Protein AF-D6SUW3-F1 (afdb_monomer)

Structure (mmCIF, N/CA/C/O backbone):
data_AF-D6SUW3-F1
#
_entry.id   AF-D6SUW3-F1
#
loop_
_atom_site.group_PDB
_atom_site.id
_atom_site.type_symbol
_atom_site.label_atom_id
_atom_site.label_alt_id
_atom_site.label_comp_id
_atom_site.label_asym_id
_atom_site.label_entity_id
_atom_site.label_seq_id
_atom_site.pdbx_PDB_ins_code
_atom_site.Cartn_x
_atom_site.Cartn_y
_atom_site.Cartn_z
_atom_site.occupancy
_atom_site.B_iso_or_equiv
_atom_site.auth_seq_id
_atom_site.auth_comp_id
_atom_site.auth_asym_id
_atom_site.auth_atom_id
_atom_site.pdbx_PDB_model_num
ATOM 1 N N . MET A 1 1 ? 7.158 4.645 -26.233 1.00 80.88 1 MET A N 1
ATOM 2 C CA . MET A 1 1 ? 5.982 4.092 -25.518 1.00 80.88 1 MET A CA 1
ATOM 3 C C . MET A 1 1 ? 6.296 3.833 -24.050 1.00 80.88 1 MET A C 1
ATOM 5 O O . MET A 1 1 ? 5.633 4.428 -23.215 1.00 80.88 1 MET A O 1
ATOM 9 N N . LEU A 1 2 ? 7.320 3.029 -23.734 1.00 88.31 2 LEU A N 1
ATOM 10 C CA . LEU A 1 2 ? 7.722 2.732 -22.350 1.00 88.31 2 LEU A CA 1
ATOM 11 C C . LEU A 1 2 ? 8.093 3.975 -21.524 1.00 88.31 2 LEU A C 1
ATOM 13 O O . LEU A 1 2 ? 7.613 4.101 -20.407 1.00 88.31 2 LEU A O 1
ATOM 17 N N . ASP A 1 3 ? 8.861 4.907 -22.090 1.00 91.69 3 ASP A N 1
ATOM 18 C CA . ASP A 1 3 ? 9.243 6.162 -21.424 1.00 91.69 3 ASP A CA 1
ATOM 19 C C . ASP A 1 3 ? 8.031 6.967 -20.915 1.00 91.69 3 ASP A C 1
ATOM 21 O O . ASP A 1 3 ? 7.907 7.227 -19.722 1.00 91.69 3 ASP A O 1
ATOM 25 N N . ARG A 1 4 ? 7.053 7.238 -21.792 1.00 91.06 4 ARG A N 1
ATOM 26 C CA . ARG A 1 4 ? 5.797 7.905 -21.411 1.00 91.06 4 ARG A CA 1
ATOM 27 C C . ARG A 1 4 ? 5.087 7.192 -20.258 1.00 91.06 4 ARG A C 1
ATOM 29 O O . ARG A 1 4 ? 4.659 7.835 -19.312 1.00 91.06 4 ARG A O 1
ATOM 36 N N . GLN A 1 5 ? 5.014 5.864 -20.310 1.00 92.38 5 GLN A N 1
ATOM 37 C CA . GLN A 1 5 ? 4.371 5.077 -19.258 1.00 92.38 5 GLN A CA 1
ATOM 38 C C . GLN A 1 5 ? 5.107 5.160 -17.917 1.00 92.38 5 GLN A C 1
ATOM 40 O O . GLN A 1 5 ? 4.474 5.143 -16.863 1.00 92.38 5 GLN A O 1
ATOM 45 N N . ILE A 1 6 ? 6.437 5.275 -17.941 1.00 93.56 6 ILE A N 1
ATOM 46 C CA . ILE A 1 6 ? 7.241 5.509 -16.738 1.00 93.56 6 ILE A CA 1
ATOM 47 C C . ILE A 1 6 ? 6.917 6.887 -16.152 1.00 93.56 6 ILE A C 1
ATOM 49 O O . ILE A 1 6 ? 6.694 6.973 -14.946 1.00 93.56 6 ILE A O 1
ATOM 53 N N . GLN A 1 7 ? 6.833 7.933 -16.979 1.00 93.19 7 GLN A N 1
ATOM 54 C CA . GLN A 1 7 ? 6.469 9.278 -16.515 1.00 93.19 7 GLN A CA 1
ATOM 55 C C . GLN A 1 7 ? 5.064 9.307 -15.899 1.00 93.19 7 GLN A C 1
ATOM 57 O O . GLN A 1 7 ? 4.920 9.724 -14.750 1.00 93.19 7 GLN A O 1
ATOM 62 N N . ASP A 1 8 ? 4.065 8.758 -16.598 1.00 90.25 8 ASP A N 1
ATOM 63 C CA . ASP A 1 8 ? 2.674 8.684 -16.124 1.00 90.25 8 ASP A CA 1
ATOM 64 C C . ASP A 1 8 ? 2.583 7.938 -14.772 1.00 90.25 8 ASP A C 1
ATOM 66 O O . ASP A 1 8 ? 1.855 8.328 -13.853 1.00 90.25 8 ASP A O 1
ATOM 70 N N . TYR A 1 9 ? 3.380 6.877 -14.600 1.00 92.19 9 TYR A N 1
ATOM 71 C CA . TYR A 1 9 ? 3.467 6.139 -13.342 1.00 92.19 9 TYR A CA 1
ATOM 72 C C . TYR A 1 9 ? 4.116 6.945 -12.209 1.00 92.19 9 TYR A C 1
ATOM 74 O O . TYR A 1 9 ? 3.648 6.883 -11.069 1.00 92.19 9 TYR A O 1
ATOM 82 N N . LEU A 1 10 ? 5.192 7.686 -12.485 1.00 91.94 10 LEU A N 1
ATOM 83 C CA . LEU A 1 10 ? 5.866 8.514 -11.481 1.00 91.94 10 LEU A CA 1
ATOM 84 C C . LEU A 1 10 ? 4.987 9.691 -11.045 1.00 91.94 10 LEU A C 1
ATOM 86 O O . LEU A 1 10 ? 4.926 9.990 -9.851 1.00 91.94 10 LEU A O 1
ATOM 90 N N . GLU A 1 11 ? 4.250 10.299 -11.973 1.00 87.50 11 GLU A N 1
ATOM 91 C CA . GLU A 1 11 ? 3.256 11.328 -11.666 1.00 87.50 11 GLU A CA 1
ATOM 92 C C . GLU A 1 11 ? 2.111 10.757 -10.822 1.00 87.50 11 GLU A C 1
ATOM 94 O O . GLU A 1 11 ? 1.740 11.323 -9.791 1.00 87.50 11 GLU A O 1
ATOM 99 N N . TRP A 1 12 ? 1.610 9.569 -11.172 1.00 90.00 12 TRP A N 1
ATOM 100 C CA . TRP A 1 12 ? 0.642 8.866 -10.334 1.00 90.00 12 TRP A CA 1
ATOM 101 C C . TRP A 1 12 ? 1.184 8.589 -8.923 1.00 90.00 12 TRP A C 1
ATOM 103 O O . TRP A 1 12 ? 0.457 8.765 -7.944 1.00 90.00 12 TRP A O 1
ATOM 113 N N . MET A 1 13 ? 2.453 8.186 -8.778 1.00 84.50 13 MET A N 1
ATOM 114 C CA . MET A 1 13 ? 3.072 7.997 -7.459 1.00 84.50 13 MET A CA 1
ATOM 115 C C . MET A 1 13 ? 3.153 9.307 -6.667 1.00 84.50 13 MET A C 1
ATOM 117 O O . MET A 1 13 ? 2.922 9.291 -5.456 1.00 84.50 13 MET A O 1
ATOM 121 N N . ASN A 1 14 ? 3.436 10.426 -7.333 1.00 81.19 14 ASN A N 1
ATOM 122 C CA . ASN A 1 14 ? 3.427 11.747 -6.710 1.00 81.19 14 ASN A CA 1
ATOM 123 C C . ASN A 1 14 ? 2.035 12.078 -6.155 1.00 81.19 14 ASN A C 1
ATOM 125 O O . ASN A 1 14 ? 1.874 12.333 -4.963 1.00 81.19 14 ASN A O 1
ATOM 129 N N . ASN A 1 15 ? 1.010 11.956 -7.001 1.00 70.00 15 ASN A N 1
ATOM 130 C CA . ASN A 1 15 ? -0.380 12.253 -6.649 1.00 70.00 15 ASN A CA 1
ATOM 131 C C . ASN A 1 15 ? -0.931 11.294 -5.580 1.00 70.00 15 ASN A C 1
ATOM 133 O O . ASN A 1 15 ? -1.756 11.669 -4.749 1.00 70.00 15 ASN A O 1
ATOM 137 N N . ALA A 1 16 ? -0.440 10.054 -5.546 1.00 72.44 16 ALA A N 1
ATOM 138 C CA . ALA A 1 16 ? -0.775 9.082 -4.511 1.00 72.44 16 ALA A CA 1
ATOM 139 C C . ALA A 1 16 ? -0.059 9.331 -3.165 1.00 72.44 16 ALA A C 1
ATOM 141 O O . ALA A 1 16 ? -0.350 8.625 -2.192 1.00 72.44 16 ALA A O 1
ATOM 142 N N . GLY A 1 17 ? 0.849 10.312 -3.089 1.00 74.81 17 GLY A N 1
ATOM 143 C CA . GLY A 1 17 ? 1.530 10.730 -1.862 1.00 74.81 17 GLY A CA 1
ATOM 144 C C . GLY A 1 17 ? 2.664 9.802 -1.428 1.00 74.81 17 GLY A C 1
ATOM 145 O O . GLY A 1 17 ? 2.871 9.594 -0.231 1.00 74.81 17 GLY A O 1
ATOM 146 N N . TYR A 1 18 ? 3.371 9.175 -2.373 1.00 79.31 18 TYR A N 1
ATOM 147 C CA . TYR A 1 18 ? 4.559 8.390 -2.037 1.00 79.31 18 TYR A CA 1
ATOM 148 C C . TYR A 1 18 ? 5.708 9.294 -1.580 1.00 79.31 18 TYR A C 1
ATOM 150 O O . TYR A 1 18 ? 5.848 10.428 -2.024 1.00 79.31 18 TYR A O 1
ATOM 158 N N . ALA A 1 19 ? 6.569 8.771 -0.704 1.00 81.69 19 ALA A N 1
ATOM 159 C CA . ALA A 1 19 ? 7.738 9.514 -0.249 1.00 81.69 19 ALA A CA 1
ATOM 160 C C . ALA A 1 19 ? 8.689 9.823 -1.429 1.00 81.69 19 ALA A C 1
ATOM 162 O O . ALA A 1 19 ? 8.945 8.913 -2.230 1.00 81.69 19 ALA A O 1
ATOM 163 N N . PRO A 1 20 ? 9.302 11.024 -1.491 1.00 82.81 20 PRO A N 1
ATOM 164 C CA . PRO A 1 20 ? 10.211 11.408 -2.577 1.00 82.81 20 PRO A CA 1
ATOM 165 C C . PRO A 1 20 ? 11.346 10.404 -2.802 1.00 82.81 20 PRO A C 1
ATOM 167 O O . PRO A 1 20 ? 11.645 10.034 -3.934 1.00 82.81 20 PRO A O 1
ATOM 170 N N . TRP A 1 21 ? 11.915 9.866 -1.716 1.00 83.06 21 TRP A N 1
ATOM 171 C CA . TRP A 1 21 ? 12.931 8.813 -1.793 1.00 83.06 21 TRP A CA 1
ATOM 172 C C . TRP A 1 21 ? 12.416 7.550 -2.495 1.00 83.06 21 TRP A C 1
ATOM 174 O O . TRP A 1 21 ? 13.111 6.970 -3.321 1.00 83.06 21 TRP A O 1
ATOM 184 N N . THR A 1 22 ? 11.176 7.133 -2.221 1.00 84.69 22 THR A N 1
ATOM 185 C CA 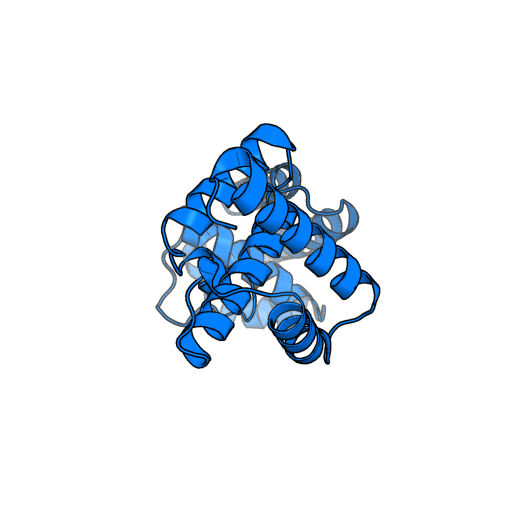. THR A 1 22 ? 10.580 5.955 -2.875 1.00 84.69 22 THR A CA 1
ATOM 186 C C . THR A 1 22 ? 10.381 6.202 -4.368 1.00 84.69 22 THR A C 1
ATOM 188 O O . THR A 1 22 ? 10.690 5.332 -5.178 1.00 84.69 22 THR A O 1
ATOM 191 N N . MET A 1 23 ? 9.917 7.394 -4.743 1.00 88.81 23 MET A N 1
ATOM 192 C CA . MET A 1 23 ? 9.760 7.778 -6.147 1.00 88.81 23 MET A CA 1
ATOM 193 C C . MET A 1 23 ? 11.103 7.822 -6.882 1.00 88.81 23 MET A C 1
ATOM 195 O O . MET A 1 23 ? 11.199 7.294 -7.986 1.00 88.81 23 MET A O 1
ATOM 199 N N . ALA A 1 24 ? 12.157 8.354 -6.253 1.00 90.00 24 ALA A N 1
ATOM 200 C CA . ALA A 1 24 ? 13.504 8.373 -6.822 1.00 90.00 24 ALA A CA 1
ATOM 201 C C . ALA A 1 24 ? 14.037 6.953 -7.087 1.00 90.00 24 ALA A C 1
ATOM 203 O O . ALA A 1 24 ? 14.565 6.677 -8.162 1.00 90.00 24 ALA A O 1
ATOM 204 N N . GLN A 1 25 ? 13.828 6.024 -6.146 1.00 90.06 25 GLN A N 1
ATOM 205 C CA . GLN A 1 25 ? 14.205 4.617 -6.321 1.00 90.06 25 GLN A CA 1
ATOM 206 C C . GLN A 1 25 ? 13.434 3.942 -7.462 1.00 90.06 25 GLN A C 1
ATOM 208 O O . GLN A 1 25 ? 14.009 3.171 -8.233 1.00 90.06 25 GLN A O 1
ATOM 213 N N . HIS A 1 26 ? 12.136 4.232 -7.586 1.00 93.00 26 HIS A N 1
ATOM 214 C CA . HIS A 1 26 ? 11.323 3.724 -8.689 1.00 93.00 26 HIS A CA 1
ATOM 215 C C . HIS A 1 26 ? 11.798 4.289 -10.032 1.00 93.00 26 HIS A C 1
ATOM 217 O O . HIS A 1 26 ? 12.043 3.514 -10.953 1.00 93.00 26 HIS A O 1
ATOM 223 N N . SER A 1 27 ? 12.001 5.605 -10.118 1.00 93.12 27 SER A N 1
ATOM 224 C CA . SER A 1 27 ? 12.502 6.290 -11.314 1.00 93.12 27 SER A CA 1
ATOM 225 C C . SER A 1 27 ? 13.839 5.708 -11.776 1.00 93.12 27 SER A C 1
ATOM 227 O O . SER A 1 27 ? 13.971 5.297 -12.925 1.00 93.12 27 SER A O 1
ATOM 229 N N . GLN A 1 28 ? 14.799 5.538 -10.861 1.00 93.81 28 GLN A N 1
ATOM 230 C CA . GLN A 1 28 ? 16.117 4.994 -11.187 1.00 93.81 28 GLN A CA 1
ATOM 231 C C . GLN A 1 28 ? 16.043 3.589 -11.805 1.00 93.81 28 GLN A C 1
ATOM 233 O O . GLN A 1 28 ? 16.723 3.308 -12.791 1.00 93.81 28 GLN A O 1
ATOM 238 N N . ILE A 1 29 ? 15.235 2.692 -11.236 1.00 94.44 29 ILE A N 1
ATOM 239 C CA . ILE A 1 29 ? 15.110 1.321 -11.751 1.00 94.44 29 ILE A CA 1
ATOM 240 C C . ILE A 1 29 ? 14.336 1.278 -13.067 1.00 94.44 29 ILE A C 1
ATOM 242 O O . ILE A 1 29 ? 14.691 0.496 -13.945 1.00 94.44 29 ILE A O 1
ATOM 246 N N . LEU A 1 30 ? 13.299 2.100 -13.219 1.00 95.06 30 LEU A N 1
ATOM 247 C CA . LEU A 1 30 ? 12.507 2.139 -14.446 1.00 95.06 30 LEU A CA 1
ATOM 248 C C . LEU A 1 30 ? 13.281 2.759 -15.613 1.00 95.06 30 LEU A C 1
ATOM 250 O O . LEU A 1 30 ? 13.201 2.237 -16.720 1.00 95.06 30 LEU A O 1
ATOM 254 N N . ASN A 1 31 ? 14.107 3.775 -15.365 1.00 94.25 31 ASN A N 1
ATOM 255 C CA . ASN A 1 31 ? 15.004 4.317 -16.387 1.00 94.25 31 ASN A CA 1
ATOM 256 C C . ASN A 1 31 ? 16.052 3.280 -16.812 1.00 94.25 31 ASN A C 1
ATOM 258 O O . ASN A 1 31 ? 16.270 3.086 -17.999 1.00 94.25 31 ASN A O 1
ATOM 262 N N . ARG A 1 32 ? 16.602 2.497 -15.872 1.00 94.38 32 ARG A N 1
ATOM 263 C CA . ARG A 1 32 ? 17.477 1.362 -16.225 1.00 94.38 32 ARG A CA 1
ATOM 264 C C . ARG A 1 32 ? 16.759 0.298 -17.056 1.00 94.38 32 ARG A C 1
ATOM 266 O O . ARG A 1 32 ? 17.384 -0.327 -17.906 1.00 94.38 32 ARG A O 1
ATOM 273 N N . LEU A 1 33 ? 15.471 0.055 -16.801 1.00 93.44 33 LEU A N 1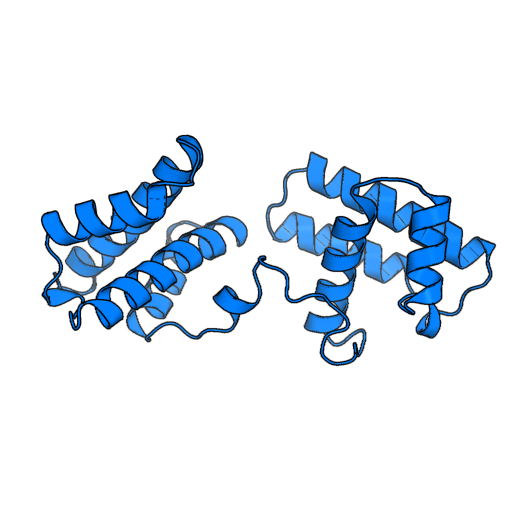
ATOM 274 C CA . LEU A 1 33 ? 14.666 -0.846 -17.631 1.00 93.44 33 LEU A CA 1
ATOM 275 C C . LEU A 1 33 ? 14.507 -0.280 -19.044 1.00 93.44 33 LEU A C 1
ATOM 277 O O . LEU A 1 33 ? 14.650 -1.031 -20.004 1.00 93.44 33 LEU A O 1
ATOM 281 N N . LEU A 1 34 ? 14.232 1.020 -19.168 1.00 94.06 34 LEU A N 1
ATOM 282 C CA . LEU A 1 34 ? 14.148 1.700 -20.457 1.00 94.06 34 LEU A CA 1
ATOM 283 C C . LEU A 1 34 ? 15.458 1.556 -21.238 1.00 94.06 34 LEU A C 1
ATOM 285 O O . LEU A 1 34 ? 15.425 1.080 -22.371 1.00 94.06 34 LEU A O 1
ATOM 289 N N . ASP A 1 35 ? 16.594 1.864 -20.609 1.00 93.94 35 ASP A N 1
ATOM 290 C CA . ASP A 1 35 ? 17.921 1.722 -21.217 1.00 93.94 35 ASP A CA 1
ATOM 291 C C . ASP A 1 35 ? 18.176 0.280 -21.668 1.00 93.94 35 ASP A C 1
ATOM 293 O O . ASP A 1 35 ? 18.616 0.041 -22.790 1.00 93.94 35 ASP A O 1
ATOM 297 N N . PHE A 1 36 ? 17.840 -0.700 -20.825 1.00 93.69 36 PHE A N 1
ATOM 298 C CA . PHE A 1 36 ? 18.000 -2.118 -21.140 1.00 93.69 36 PHE A CA 1
ATOM 299 C C . PHE A 1 36 ? 17.152 -2.548 -22.345 1.00 93.69 36 PHE A C 1
ATOM 301 O O . PHE A 1 36 ? 17.642 -3.258 -23.223 1.00 93.69 36 PHE A O 1
ATOM 308 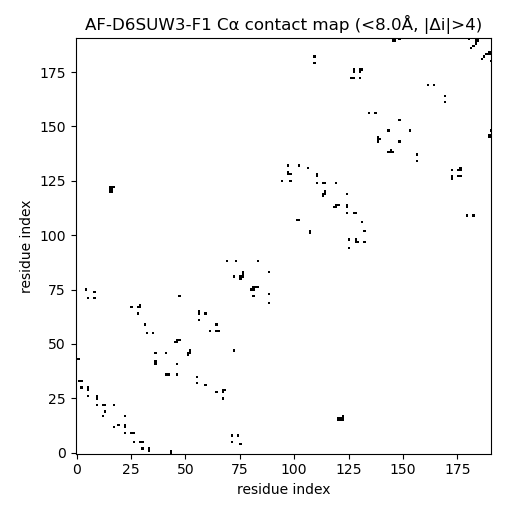N N . VAL A 1 37 ? 15.890 -2.122 -22.404 1.00 93.44 37 VAL A N 1
ATOM 309 C CA . VAL A 1 37 ? 14.966 -2.441 -23.503 1.00 93.44 37 VAL A CA 1
ATOM 310 C C . VAL A 1 37 ? 15.434 -1.804 -24.808 1.00 93.44 37 VAL A C 1
ATOM 312 O O . VAL A 1 37 ? 15.428 -2.474 -25.839 1.00 93.44 37 VAL A O 1
ATOM 315 N N . VAL A 1 38 ? 15.891 -0.548 -24.761 1.00 92.69 38 VAL A N 1
ATOM 316 C CA . VAL A 1 38 ? 16.426 0.169 -25.927 1.00 92.69 38 VAL A CA 1
ATOM 317 C C . VAL A 1 38 ? 17.712 -0.489 -26.423 1.00 92.69 38 VAL A C 1
ATOM 319 O O . VAL A 1 38 ? 17.811 -0.811 -27.605 1.00 92.69 38 VAL A O 1
ATOM 322 N N . LEU A 1 39 ? 18.663 -0.759 -25.525 1.00 92.94 39 LEU A N 1
ATOM 323 C CA . LEU A 1 39 ? 19.950 -1.369 -25.866 1.00 92.94 39 LEU A CA 1
ATOM 324 C C . LEU A 1 39 ? 19.777 -2.743 -26.525 1.00 92.94 39 LEU A C 1
ATOM 326 O O . LEU A 1 39 ? 20.464 -3.062 -27.491 1.00 92.94 39 LEU A O 1
ATOM 330 N N . ASN A 1 40 ? 18.841 -3.548 -26.022 1.00 91.50 40 ASN A N 1
ATOM 331 C CA . ASN A 1 40 ? 18.579 -4.891 -26.538 1.00 91.50 40 ASN A CA 1
ATOM 332 C C . ASN A 1 40 ? 17.522 -4.915 -27.656 1.00 91.50 40 ASN A C 1
ATOM 334 O O . ASN A 1 40 ? 17.119 -5.998 -28.077 1.00 91.50 40 ASN A O 1
ATOM 338 N N . SER A 1 41 ? 17.058 -3.749 -28.131 1.00 91.81 41 SER A N 1
ATOM 339 C CA . SER A 1 41 ? 16.011 -3.625 -29.160 1.00 91.81 41 SER A CA 1
ATOM 340 C C . SER A 1 41 ? 14.768 -4.477 -28.860 1.00 91.81 41 SER A C 1
ATOM 342 O O . SER A 1 41 ? 14.188 -5.112 -29.743 1.00 91.81 41 SER A O 1
ATOM 344 N N . ILE A 1 42 ? 14.368 -4.526 -27.587 1.00 90.94 42 ILE A N 1
ATOM 345 C CA . ILE A 1 42 ? 13.241 -5.340 -27.137 1.00 90.94 42 ILE A CA 1
ATOM 346 C C . ILE A 1 42 ? 11.940 -4.601 -27.480 1.00 90.94 42 ILE A C 1
ATOM 348 O O . ILE A 1 42 ? 11.754 -3.457 -27.060 1.00 90.94 42 ILE A O 1
ATOM 352 N N . PRO A 1 43 ? 11.006 -5.231 -28.212 1.00 89.94 43 PRO A N 1
ATOM 353 C CA . PRO A 1 43 ? 9.729 -4.605 -28.519 1.00 89.94 43 PRO A CA 1
ATOM 354 C C . PRO A 1 43 ? 8.862 -4.461 -27.259 1.00 89.94 43 PRO A C 1
ATOM 356 O O . PRO A 1 43 ? 8.994 -5.209 -26.281 1.00 89.94 43 PRO A O 1
ATOM 359 N N . TRP A 1 44 ? 7.944 -3.496 -27.286 1.00 87.62 44 TRP A N 1
ATOM 360 C CA . TRP A 1 44 ? 7.057 -3.170 -26.165 1.00 87.62 44 TRP A CA 1
ATOM 361 C C . TRP A 1 44 ? 6.310 -4.400 -25.626 1.00 87.62 44 TRP A C 1
ATOM 363 O O . TRP A 1 44 ? 6.280 -4.641 -24.419 1.00 87.62 44 TRP A O 1
ATOM 373 N N . GLU A 1 45 ? 5.792 -5.239 -26.518 1.00 85.62 45 GLU A N 1
ATOM 374 C CA . GLU A 1 45 ? 4.994 -6.428 -26.208 1.00 85.62 45 GLU A CA 1
ATOM 375 C C . GLU A 1 45 ? 5.803 -7.480 -25.440 1.00 85.62 45 GLU A C 1
ATOM 377 O O . GLU A 1 45 ? 5.254 -8.232 -24.634 1.00 85.62 45 GLU A O 1
ATOM 382 N N . ARG A 1 46 ? 7.125 -7.518 -25.654 1.00 87.31 46 ARG A N 1
ATOM 383 C CA . ARG A 1 46 ? 8.037 -8.443 -24.968 1.00 87.31 46 ARG A CA 1
ATOM 384 C C . ARG A 1 46 ? 8.671 -7.852 -23.718 1.00 87.31 46 ARG A C 1
ATOM 386 O O . ARG A 1 46 ? 9.231 -8.599 -22.927 1.00 87.31 46 ARG A O 1
ATOM 393 N N . THR A 1 47 ? 8.539 -6.547 -23.486 1.00 87.62 47 THR A N 1
ATOM 394 C CA . THR A 1 47 ? 9.169 -5.860 -22.346 1.00 87.62 47 THR A CA 1
ATOM 395 C C . THR A 1 47 ? 8.775 -6.492 -21.006 1.00 87.62 47 THR A C 1
ATOM 397 O O . THR A 1 47 ? 9.596 -6.620 -20.100 1.00 87.62 47 THR A O 1
ATOM 400 N N . PHE A 1 48 ? 7.521 -6.932 -20.890 1.00 87.75 48 PHE A N 1
ATOM 401 C CA . PHE A 1 48 ? 6.961 -7.516 -19.669 1.00 87.75 48 PHE A CA 1
ATOM 402 C C . PHE A 1 48 ? 6.943 -9.049 -19.672 1.00 87.75 48 PHE A C 1
ATOM 404 O O . PHE A 1 48 ? 6.344 -9.661 -18.784 1.00 87.75 48 PHE A O 1
ATOM 411 N N . ALA A 1 49 ? 7.589 -9.676 -20.658 1.00 86.81 49 ALA A N 1
ATOM 412 C CA . ALA A 1 49 ? 7.730 -11.118 -20.707 1.00 86.81 49 ALA A CA 1
ATOM 413 C C . ALA A 1 49 ? 8.655 -11.608 -19.580 1.00 86.81 49 ALA A C 1
ATOM 415 O O . ALA A 1 49 ? 9.562 -10.910 -19.117 1.00 86.81 49 ALA A O 1
ATOM 416 N N . ARG A 1 50 ? 8.388 -12.819 -19.082 1.00 84.31 50 ARG A N 1
ATOM 417 C CA . ARG A 1 50 ? 9.065 -13.362 -17.895 1.00 84.31 50 ARG A CA 1
ATOM 418 C C . ARG A 1 50 ? 10.576 -13.499 -18.101 1.00 84.31 50 ARG A C 1
ATOM 420 O O . ARG A 1 50 ? 11.331 -13.214 -17.177 1.00 84.31 50 ARG A O 1
ATOM 427 N N . ASP A 1 51 ? 10.985 -13.938 -19.284 1.00 87.38 51 ASP A N 1
ATOM 428 C CA . ASP A 1 51 ? 12.375 -14.045 -19.733 1.00 87.38 51 ASP A CA 1
ATOM 429 C C . ASP A 1 51 ? 13.064 -12.675 -19.741 1.00 87.38 51 ASP A C 1
ATOM 431 O O . ASP A 1 51 ? 14.111 -12.515 -19.116 1.00 87.38 51 ASP A O 1
ATOM 435 N N . THR A 1 52 ? 12.436 -11.661 -20.339 1.00 88.12 52 THR A N 1
ATOM 436 C CA . THR A 1 52 ? 12.965 -10.291 -20.388 1.00 88.12 52 THR A CA 1
ATOM 437 C C . THR A 1 52 ? 13.134 -9.681 -18.998 1.00 88.12 52 THR A C 1
ATOM 439 O O . THR A 1 52 ? 14.197 -9.148 -18.677 1.00 88.12 52 THR A O 1
ATOM 442 N N . LEU A 1 53 ? 12.117 -9.786 -18.139 1.00 89.88 53 LEU A N 1
ATOM 443 C CA . LEU A 1 53 ? 12.183 -9.251 -16.776 1.00 89.88 53 LEU A CA 1
ATOM 444 C C . LEU A 1 53 ? 13.222 -9.980 -15.919 1.00 89.88 53 LEU A C 1
ATOM 446 O O . LEU A 1 53 ? 13.829 -9.370 -15.036 1.00 89.88 53 LEU A O 1
ATOM 450 N N . GLN A 1 54 ? 13.420 -11.279 -16.152 1.00 87.88 54 GLN A N 1
ATOM 451 C CA . GLN A 1 54 ? 14.440 -12.051 -15.455 1.00 87.88 54 GLN A CA 1
ATOM 452 C C . GLN A 1 54 ? 15.843 -11.647 -15.922 1.00 87.88 54 GLN A C 1
ATOM 454 O O . GLN A 1 54 ? 16.659 -11.296 -15.074 1.00 87.88 54 GLN A O 1
ATOM 459 N N . ALA A 1 55 ? 16.074 -11.549 -17.234 1.00 89.62 55 ALA A N 1
ATOM 460 C CA . ALA A 1 55 ? 17.333 -11.062 -17.796 1.00 89.62 55 ALA A CA 1
ATOM 461 C C . ALA A 1 55 ? 17.683 -9.649 -17.298 1.00 89.62 55 ALA A C 1
ATOM 463 O O . ALA A 1 55 ? 18.815 -9.392 -16.896 1.00 89.62 55 ALA A O 1
ATOM 464 N N . PHE A 1 56 ? 16.700 -8.747 -17.227 1.00 91.56 56 PHE A N 1
ATOM 465 C CA . PHE A 1 56 ? 16.895 -7.414 -16.658 1.00 91.56 56 PHE A CA 1
ATOM 466 C C . PHE A 1 56 ? 17.279 -7.456 -15.170 1.00 91.56 56 PHE A C 1
ATOM 468 O O . PHE A 1 56 ? 18.187 -6.746 -14.735 1.00 91.56 56 PHE A O 1
ATOM 475 N N . LYS A 1 57 ? 16.604 -8.287 -14.364 1.00 88.44 57 LYS A N 1
ATOM 476 C CA . LYS A 1 57 ? 16.941 -8.442 -12.939 1.00 88.44 57 LYS A CA 1
ATOM 477 C C . LYS A 1 57 ? 18.357 -8.978 -12.747 1.00 88.44 57 LYS A C 1
ATOM 479 O O . LYS A 1 57 ? 19.045 -8.511 -11.839 1.00 88.44 57 LYS A O 1
ATOM 484 N N . ASP A 1 58 ? 18.771 -9.916 -13.591 1.00 87.75 58 ASP A N 1
ATOM 485 C CA . ASP A 1 58 ? 20.109 -10.505 -13.560 1.00 87.75 58 ASP A CA 1
ATOM 486 C C . ASP A 1 58 ? 21.175 -9.505 -14.035 1.00 87.75 58 ASP A C 1
ATOM 488 O O . ASP A 1 58 ? 22.279 -9.492 -13.495 1.00 87.75 58 ASP A O 1
ATOM 492 N N . HIS A 1 59 ? 20.820 -8.605 -14.961 1.00 85.94 59 HIS A N 1
ATOM 493 C CA . HIS A 1 59 ? 21.672 -7.504 -15.415 1.00 85.94 59 HIS A CA 1
ATOM 494 C C . HIS A 1 59 ? 21.868 -6.422 -14.341 1.00 85.94 59 HIS A C 1
ATOM 496 O O . HIS A 1 59 ? 22.984 -5.978 -14.094 1.00 85.94 59 HIS A O 1
ATOM 502 N N . VAL A 1 60 ? 20.789 -5.990 -13.682 1.00 86.00 60 VAL A N 1
ATOM 503 C CA . VAL A 1 60 ? 20.844 -4.874 -12.724 1.00 86.00 60 VAL A CA 1
ATOM 504 C C . VAL A 1 60 ? 21.291 -5.317 -11.327 1.00 86.00 60 VAL A C 1
ATOM 506 O O . VAL A 1 60 ? 21.829 -4.503 -10.581 1.00 86.00 60 VAL A O 1
ATOM 509 N N . GLN A 1 61 ? 21.052 -6.577 -10.944 1.00 81.56 61 GLN A N 1
ATOM 510 C CA . GLN A 1 61 ? 21.399 -7.171 -9.637 1.00 81.56 61 GLN A CA 1
ATOM 511 C C . GLN A 1 61 ? 20.941 -6.373 -8.402 1.00 81.56 61 GLN A C 1
ATOM 513 O O . GLN A 1 61 ? 21.462 -6.517 -7.294 1.00 81.56 61 GLN A O 1
ATOM 518 N N . VAL A 1 62 ? 19.905 -5.549 -8.552 1.00 83.75 62 VAL A N 1
ATOM 519 C CA . VAL A 1 62 ? 19.347 -4.765 -7.452 1.00 83.75 62 VAL A CA 1
ATOM 520 C C . VAL A 1 62 ? 18.221 -5.543 -6.773 1.00 83.75 62 VAL A C 1
ATOM 522 O O . VAL A 1 62 ? 17.182 -5.823 -7.375 1.00 83.75 62 VAL A O 1
ATOM 525 N N . LYS A 1 63 ? 18.384 -5.834 -5.474 1.00 78.56 63 LYS A N 1
ATOM 526 C CA . LYS A 1 63 ? 17.435 -6.633 -4.667 1.00 78.56 63 LYS A CA 1
ATOM 527 C C . LYS A 1 63 ? 15.983 -6.136 -4.740 1.00 78.56 63 LYS A C 1
ATOM 529 O O . LYS A 1 63 ? 15.056 -6.944 -4.729 1.00 78.56 63 LYS A O 1
ATOM 534 N N . TYR A 1 64 ? 15.767 -4.822 -4.834 1.00 82.38 64 TYR A N 1
ATOM 535 C CA . TYR A 1 64 ? 14.428 -4.221 -4.878 1.00 82.38 64 TYR A CA 1
ATOM 536 C C . TYR A 1 64 ? 13.870 -4.017 -6.295 1.00 82.38 64 TYR A C 1
ATOM 538 O O . TYR A 1 64 ? 12.701 -3.649 -6.424 1.00 82.38 64 TYR A O 1
ATOM 546 N N . ALA A 1 65 ? 14.625 -4.322 -7.359 1.00 84.75 65 ALA A N 1
ATOM 547 C CA . ALA A 1 65 ? 14.151 -4.154 -8.736 1.00 84.75 65 ALA A CA 1
ATOM 548 C C . ALA A 1 65 ? 12.855 -4.939 -8.987 1.00 84.75 65 ALA A C 1
ATOM 550 O O . ALA A 1 65 ? 11.889 -4.414 -9.533 1.00 84.75 65 ALA A O 1
ATOM 551 N N . GLY A 1 66 ? 12.765 -6.166 -8.463 1.00 84.81 66 GLY A N 1
ATOM 552 C CA . GLY A 1 66 ? 11.545 -6.967 -8.563 1.00 84.81 66 GLY A CA 1
ATOM 553 C C . GLY A 1 66 ? 10.327 -6.347 -7.863 1.00 84.81 66 GLY A C 1
ATOM 554 O O . GLY A 1 66 ? 9.195 -6.631 -8.244 1.00 84.81 66 GLY A O 1
ATOM 555 N N . PHE A 1 67 ? 10.508 -5.520 -6.830 1.00 84.25 67 PHE A N 1
ATOM 556 C CA . PHE A 1 67 ? 9.397 -4.798 -6.201 1.00 84.25 67 PHE A CA 1
ATOM 557 C C . PHE A 1 67 ? 8.914 -3.641 -7.084 1.00 84.25 67 PHE A C 1
ATOM 559 O O . PHE A 1 67 ? 7.709 -3.528 -7.313 1.00 84.25 67 PHE A O 1
ATOM 566 N N . VAL A 1 68 ? 9.845 -2.853 -7.629 1.00 89.44 68 VAL A N 1
ATOM 567 C CA . VAL A 1 68 ? 9.541 -1.728 -8.529 1.00 89.44 68 VAL A CA 1
ATOM 568 C C . VAL A 1 68 ? 8.807 -2.215 -9.778 1.00 89.44 68 VAL A C 1
ATOM 570 O O . VAL A 1 68 ? 7.717 -1.727 -10.069 1.00 89.44 68 VAL A O 1
ATOM 573 N N . LEU A 1 69 ? 9.335 -3.246 -10.450 1.00 89.88 69 LEU A N 1
ATOM 574 C CA . LEU A 1 69 ? 8.730 -3.823 -11.657 1.00 89.88 69 LEU A CA 1
ATOM 575 C C . LEU A 1 69 ? 7.301 -4.313 -11.401 1.00 89.88 69 LEU A C 1
ATOM 577 O O . LEU A 1 69 ? 6.398 -4.040 -12.184 1.00 89.88 69 LEU A O 1
ATOM 581 N N . ARG A 1 70 ? 7.063 -4.976 -10.261 1.00 86.81 70 ARG A N 1
ATOM 582 C CA . ARG A 1 70 ? 5.715 -5.426 -9.875 1.00 86.81 70 ARG A CA 1
ATOM 583 C C . ARG A 1 70 ? 4.754 -4.265 -9.637 1.00 86.81 70 ARG A C 1
ATOM 585 O O . ARG A 1 70 ? 3.584 -4.373 -9.996 1.00 86.81 70 ARG A O 1
ATOM 592 N N . GLY A 1 71 ? 5.219 -3.189 -9.002 1.00 85.56 71 GLY A N 1
ATOM 593 C CA . GLY A 1 71 ? 4.420 -1.983 -8.784 1.00 85.56 71 GLY A CA 1
ATOM 594 C C . GLY A 1 71 ? 4.026 -1.317 -10.099 1.00 85.56 71 GLY A C 1
ATOM 595 O O . GLY A 1 71 ? 2.855 -1.000 -10.295 1.00 85.56 71 GLY A O 1
ATOM 596 N N . PHE A 1 72 ? 4.991 -1.185 -11.006 1.00 91.00 72 PHE A N 1
ATOM 597 C CA . PHE A 1 72 ? 4.799 -0.594 -12.323 1.00 91.00 72 PHE A CA 1
ATOM 598 C C . PHE A 1 72 ? 3.864 -1.428 -13.209 1.00 91.00 72 PHE A C 1
ATOM 600 O O . PHE A 1 72 ? 2.839 -0.933 -13.664 1.00 91.00 72 PHE A O 1
ATOM 607 N N . MET A 1 73 ? 4.126 -2.729 -13.362 1.00 89.94 73 MET A N 1
ATOM 608 C CA . MET A 1 73 ? 3.269 -3.635 -14.141 1.00 89.94 73 MET A CA 1
ATOM 609 C C . MET A 1 73 ? 1.829 -3.679 -13.622 1.00 89.94 73 MET A C 1
ATOM 611 O O . MET A 1 73 ? 0.883 -3.765 -14.402 1.00 89.94 73 MET A O 1
ATOM 615 N N . ARG A 1 74 ? 1.642 -3.599 -12.299 1.00 85.62 74 ARG A N 1
ATOM 616 C CA . ARG A 1 74 ? 0.306 -3.506 -11.705 1.00 85.62 74 ARG A CA 1
ATOM 617 C C . ARG A 1 74 ? -0.409 -2.228 -12.125 1.00 85.62 74 ARG A C 1
ATOM 619 O O . ARG A 1 74 ? -1.583 -2.310 -12.469 1.00 85.62 74 ARG A O 1
ATOM 626 N N . TYR A 1 75 ? 0.275 -1.087 -12.075 1.00 87.44 75 TYR A N 1
ATOM 627 C CA . TYR A 1 75 ? -0.288 0.185 -12.520 1.00 87.44 75 TYR A CA 1
ATOM 628 C C . TYR A 1 75 ? -0.717 0.107 -13.990 1.00 87.44 75 TYR A C 1
ATOM 630 O O . TYR A 1 75 ? -1.861 0.426 -14.303 1.00 87.44 75 TYR A O 1
ATOM 638 N N . LEU A 1 76 ? 0.142 -0.414 -14.870 1.00 87.94 76 LEU A N 1
ATOM 639 C CA . LEU A 1 76 ? -0.180 -0.548 -16.294 1.00 87.94 76 LEU A CA 1
ATOM 640 C C . LEU A 1 76 ? -1.394 -1.455 -16.532 1.00 87.94 76 LEU A C 1
ATOM 642 O O . LEU A 1 76 ? -2.277 -1.123 -17.318 1.00 87.94 76 LEU A O 1
ATOM 646 N N . HIS A 1 77 ? -1.471 -2.577 -15.817 1.00 84.75 77 HIS A N 1
ATOM 647 C CA . HIS A 1 77 ? -2.596 -3.502 -15.920 1.00 8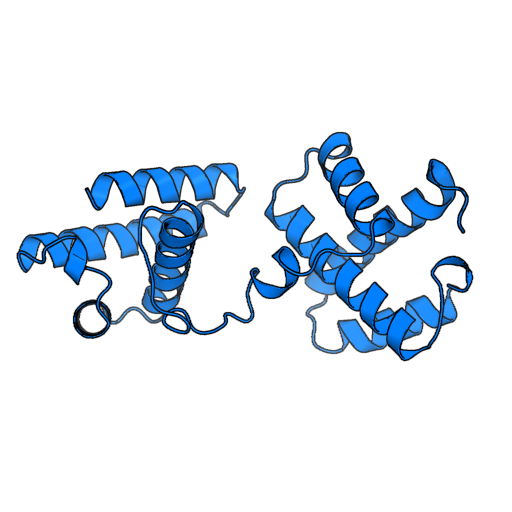4.75 77 HIS A CA 1
ATOM 648 C C . HIS A 1 77 ? -3.907 -2.899 -15.396 1.00 84.75 77 HIS A C 1
ATOM 650 O O . HIS A 1 77 ? -4.960 -3.079 -15.999 1.00 84.75 77 HIS A O 1
ATOM 656 N N . GLN A 1 78 ? -3.866 -2.176 -14.272 1.00 77.81 78 GLN A N 1
ATOM 657 C CA . GLN A 1 78 ? -5.056 -1.541 -13.690 1.00 77.81 78 GLN A CA 1
ATOM 658 C C . GLN A 1 78 ? -5.632 -0.430 -14.574 1.00 77.81 78 GLN A C 1
ATOM 660 O O . GLN A 1 78 ? -6.838 -0.218 -14.548 1.00 77.81 78 GLN A O 1
ATOM 665 N N . ASN A 1 79 ? -4.789 0.238 -15.362 1.00 78.06 79 ASN A N 1
ATOM 666 C CA . ASN A 1 79 ? -5.202 1.267 -16.316 1.00 78.06 79 ASN A CA 1
ATOM 667 C C . ASN A 1 79 ? -5.498 0.702 -17.722 1.00 78.06 79 ASN A C 1
ATOM 669 O O . ASN A 1 79 ? -5.700 1.470 -18.656 1.00 78.06 79 ASN A O 1
ATOM 673 N N . GLY A 1 80 ? -5.506 -0.626 -17.898 1.00 79.88 80 GLY A N 1
ATOM 674 C CA . GLY A 1 80 ? -5.830 -1.272 -19.176 1.00 79.88 80 GLY A CA 1
ATOM 675 C C . GLY A 1 80 ? -4.768 -1.117 -20.271 1.00 79.88 80 GLY A C 1
ATOM 676 O O . GLY A 1 80 ? -5.048 -1.403 -21.430 1.00 79.88 80 GLY A O 1
ATOM 677 N N . ILE A 1 81 ? -3.553 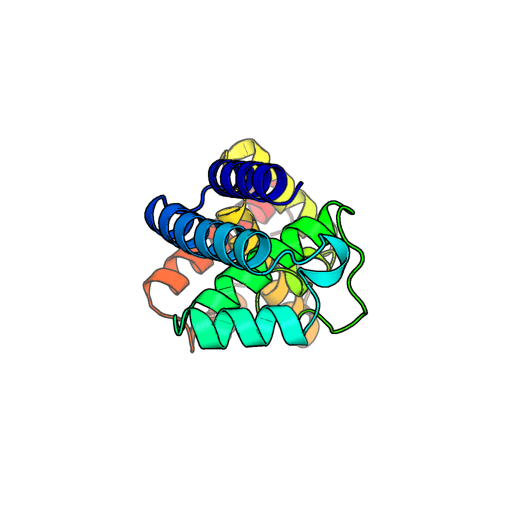-0.681 -19.926 1.00 85.50 81 ILE A N 1
ATOM 678 C CA . ILE A 1 81 ? -2.460 -0.444 -20.885 1.00 85.50 81 ILE A CA 1
ATOM 679 C C . ILE A 1 81 ? -1.805 -1.760 -21.315 1.00 85.50 81 ILE A C 1
ATOM 681 O O . ILE A 1 81 ? -1.370 -1.901 -22.456 1.00 85.50 81 ILE A O 1
ATOM 685 N N . ILE A 1 82 ? -1.720 -2.727 -20.396 1.00 84.06 82 ILE A N 1
ATOM 686 C CA . ILE A 1 82 ? -1.220 -4.075 -20.678 1.00 84.06 82 ILE A CA 1
ATOM 687 C C . ILE A 1 82 ? -2.210 -5.125 -20.185 1.00 84.06 82 ILE A C 1
ATOM 689 O O . ILE A 1 82 ? -2.802 -4.985 -19.114 1.00 84.06 82 ILE A O 1
ATOM 693 N N . CYS A 1 83 ? -2.332 -6.215 -20.937 1.00 81.00 83 CYS A N 1
ATOM 694 C CA . CYS A 1 83 ? -3.042 -7.410 -20.503 1.00 81.00 83 CYS A CA 1
ATOM 695 C C . CYS A 1 83 ? -2.022 -8.396 -19.927 1.00 81.00 83 CYS A C 1
ATOM 697 O O . CYS A 1 83 ? -1.124 -8.851 -20.634 1.00 81.00 83 CYS A O 1
ATOM 699 N N . LEU A 1 84 ? -2.125 -8.697 -18.632 1.00 74.50 84 LEU A N 1
ATOM 700 C CA . LEU A 1 84 ? -1.260 -9.669 -17.969 1.00 74.50 84 LEU A CA 1
ATOM 701 C C . LEU A 1 84 ? -2.054 -10.955 -17.736 1.00 74.50 84 LEU A C 1
ATOM 703 O O . LEU A 1 84 ? -3.195 -10.876 -17.275 1.00 74.50 84 LEU A O 1
ATOM 707 N N . PRO A 1 85 ? -1.468 -12.137 -17.994 1.00 66.00 85 PRO A N 1
ATOM 708 C CA . PRO A 1 85 ? -2.159 -13.383 -17.726 1.00 66.00 85 PRO A CA 1
ATOM 709 C C . PRO A 1 85 ? -2.478 -13.532 -16.226 1.00 66.00 85 PRO A C 1
ATOM 711 O O . PRO A 1 85 ? -1.719 -13.040 -15.375 1.00 66.00 85 PRO A O 1
ATOM 714 N N . PRO A 1 86 ? -3.577 -14.226 -15.873 1.00 55.44 86 PRO A N 1
ATOM 715 C CA . PRO A 1 86 ? -3.914 -14.518 -14.484 1.00 55.44 86 PRO A CA 1
ATOM 716 C C . PRO A 1 86 ? -2.726 -15.167 -13.755 1.00 55.44 86 PRO A C 1
ATOM 718 O O . PRO A 1 86 ? -2.146 -16.136 -14.236 1.00 55.44 86 PRO A O 1
ATOM 721 N N . GLY A 1 87 ? -2.326 -14.608 -12.610 1.00 58.78 87 GLY A N 1
ATOM 722 C CA . GLY A 1 87 ? -1.194 -15.106 -11.813 1.00 58.78 87 GLY A CA 1
ATOM 723 C C . GLY A 1 87 ? 0.203 -14.613 -12.229 1.00 58.78 87 GLY A C 1
ATOM 724 O O . GLY A 1 87 ? 1.170 -14.902 -11.526 1.00 58.78 87 GLY A O 1
ATOM 725 N N . ALA A 1 88 ? 0.341 -13.826 -13.306 1.00 63.56 88 ALA A N 1
ATOM 726 C CA . ALA A 1 88 ? 1.633 -13.261 -13.731 1.00 63.56 88 ALA A CA 1
ATOM 727 C C . ALA A 1 88 ? 2.216 -12.252 -12.727 1.00 63.56 88 ALA A C 1
ATOM 729 O O . ALA A 1 88 ? 3.431 -12.122 -12.567 1.00 63.56 88 ALA A O 1
ATOM 730 N N . LEU A 1 89 ? 1.340 -11.549 -12.013 1.00 62.53 89 LEU A N 1
ATOM 731 C CA . LEU A 1 89 ? 1.710 -10.843 -10.798 1.00 62.53 89 LEU A CA 1
ATOM 732 C C . LEU A 1 89 ? 1.498 -11.833 -9.649 1.00 62.53 89 LEU A C 1
ATOM 734 O O . LEU A 1 89 ? 0.358 -12.269 -9.475 1.00 62.53 89 LEU A O 1
ATOM 738 N N . PRO A 1 90 ? 2.528 -12.174 -8.843 1.00 44.16 90 PRO A N 1
ATOM 739 C CA . PRO A 1 90 ? 2.275 -12.910 -7.614 1.00 44.16 90 PRO A CA 1
ATOM 740 C C . PRO A 1 90 ? 1.223 -12.123 -6.847 1.00 44.16 90 PRO A C 1
ATOM 742 O O . PRO A 1 90 ? 1.327 -10.889 -6.799 1.00 44.16 90 PRO A O 1
ATOM 745 N N . GLU A 1 91 ? 0.213 -12.811 -6.306 1.00 43.66 91 GLU A N 1
ATOM 746 C CA . GLU A 1 91 ? -0.764 -12.213 -5.405 1.00 43.66 91 GLU A CA 1
ATOM 747 C C . GLU A 1 91 ? 0.014 -11.505 -4.304 1.00 43.66 91 GLU A C 1
ATOM 749 O O . GLU A 1 91 ? 0.508 -12.092 -3.341 1.00 43.66 91 GLU A O 1
ATOM 754 N N . GLY A 1 92 ? 0.258 -10.216 -4.517 1.00 39.97 92 GLY A N 1
ATOM 755 C CA . GLY A 1 92 ? 1.020 -9.443 -3.578 1.00 39.97 92 GLY A CA 1
ATOM 756 C C . GLY A 1 92 ? 0.201 -9.460 -2.305 1.00 39.97 92 GLY A C 1
ATOM 757 O O . GLY A 1 92 ? -0.985 -9.126 -2.342 1.00 39.97 92 GLY A O 1
ATOM 758 N N . ARG A 1 93 ? 0.844 -9.747 -1.172 1.00 41.53 93 ARG A N 1
ATOM 759 C CA . ARG A 1 93 ? 0.367 -9.353 0.164 1.00 41.53 93 ARG A CA 1
ATOM 760 C C . ARG A 1 93 ? 0.318 -7.82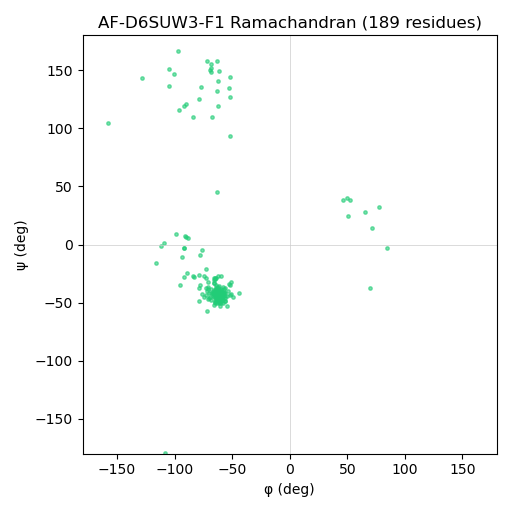0 0.299 1.00 41.53 93 ARG A C 1
ATOM 762 O O . ARG A 1 93 ? 0.840 -7.237 1.236 1.00 41.53 93 ARG A O 1
ATOM 769 N N . GLY A 1 94 ? -0.214 -7.136 -0.705 1.00 42.53 94 GLY A N 1
ATOM 770 C CA . GLY A 1 94 ? -0.013 -5.728 -0.962 1.00 42.53 94 GLY A CA 1
ATOM 771 C C . GLY A 1 94 ? -1.152 -5.192 -1.805 1.00 42.53 94 GLY A C 1
ATOM 772 O O . GLY A 1 94 ? -1.197 -5.390 -3.019 1.00 42.53 94 GLY A O 1
ATOM 773 N N . ARG A 1 95 ? -2.033 -4.457 -1.135 1.00 45.06 95 ARG A N 1
ATOM 774 C CA . ARG A 1 95 ? -3.038 -3.546 -1.684 1.00 45.06 95 ARG A CA 1
ATOM 775 C C . ARG A 1 95 ? -4.224 -4.128 -2.444 1.00 45.06 95 ARG A C 1
ATOM 777 O O . ARG A 1 95 ? -5.326 -3.635 -2.249 1.00 45.06 95 ARG A O 1
ATOM 784 N N . SER A 1 96 ? -4.059 -5.186 -3.231 1.00 46.00 96 SER A N 1
ATOM 785 C CA . SER A 1 96 ? -5.101 -5.589 -4.185 1.00 46.00 96 SER A CA 1
ATOM 786 C C . SER A 1 96 ? -6.282 -6.357 -3.585 1.00 46.00 96 SER A C 1
ATOM 788 O O . SER A 1 96 ? -7.397 -6.149 -4.043 1.00 46.00 96 SER A O 1
ATOM 790 N N . LYS A 1 97 ? -6.087 -7.243 -2.599 1.00 43.94 97 LYS A N 1
ATOM 791 C CA . LYS A 1 97 ? -7.215 -8.014 -2.030 1.00 43.94 97 LYS A CA 1
ATOM 792 C C . LYS A 1 97 ? -8.125 -7.119 -1.177 1.00 43.94 97 LYS A C 1
ATOM 794 O O . LYS A 1 97 ? -9.338 -7.160 -1.306 1.00 43.94 97 LYS A O 1
ATOM 799 N N . LEU A 1 98 ? -7.505 -6.217 -0.419 1.00 46.66 98 LEU A N 1
ATOM 800 C CA . LEU A 1 98 ? -8.156 -5.234 0.451 1.00 46.66 98 LEU A CA 1
ATOM 801 C C . LEU A 1 98 ? -8.845 -4.079 -0.298 1.00 46.66 98 LEU A C 1
ATOM 803 O O . LEU A 1 98 ? -9.820 -3.524 0.197 1.00 46.66 98 LEU A O 1
ATOM 807 N N . GLN A 1 99 ? -8.359 -3.713 -1.490 1.00 48.28 99 GLN A N 1
ATOM 808 C CA . GLN A 1 99 ? -9.063 -2.774 -2.376 1.00 48.28 99 GLN A CA 1
ATOM 809 C C . GLN A 1 99 ? -10.212 -3.431 -3.154 1.00 48.28 99 GLN A C 1
ATOM 811 O O . GLN A 1 99 ? -11.137 -2.729 -3.538 1.00 48.28 99 GLN A O 1
ATOM 816 N N . ARG A 1 100 ? -10.153 -4.748 -3.411 1.00 48.56 100 ARG A N 1
ATOM 817 C CA . ARG A 1 100 ? -11.165 -5.467 -4.211 1.00 48.56 100 ARG A CA 1
ATOM 818 C C . ARG A 1 100 ? -12.301 -6.059 -3.385 1.00 48.56 100 ARG A C 1
ATOM 820 O O . ARG A 1 100 ? -13.393 -6.202 -3.918 1.00 48.56 100 ARG A O 1
ATOM 827 N N . ALA A 1 101 ? -12.065 -6.400 -2.120 1.00 56.91 101 ALA A N 1
ATOM 828 C CA . ALA A 1 101 ? -13.156 -6.728 -1.216 1.00 56.91 101 ALA A CA 1
ATOM 829 C C . ALA A 1 101 ? -13.958 -5.442 -0.970 1.00 56.91 101 ALA A C 1
ATOM 831 O O . ALA A 1 101 ? -13.452 -4.486 -0.370 1.00 56.91 101 ALA A O 1
ATOM 832 N N . GLN A 1 102 ? -15.175 -5.389 -1.510 1.00 66.38 102 GLN A N 1
ATOM 833 C CA . GLN A 1 102 ? -16.146 -4.385 -1.096 1.00 66.38 102 GLN A CA 1
ATOM 834 C C . GLN A 1 102 ? -16.428 -4.644 0.380 1.00 66.38 102 GLN A C 1
ATOM 836 O O . GLN A 1 102 ? -16.839 -5.746 0.748 1.00 66.38 102 GLN A O 1
ATOM 841 N N . LEU A 1 103 ? -16.134 -3.658 1.226 1.00 80.94 103 LEU A N 1
ATOM 842 C CA . LEU A 1 103 ? -16.571 -3.728 2.610 1.00 80.94 103 LEU A CA 1
ATOM 843 C C . LEU A 1 103 ? -18.085 -3.511 2.646 1.00 80.94 103 LEU A C 1
ATOM 845 O O . LEU A 1 103 ? -18.643 -2.910 1.722 1.00 80.94 103 LEU A O 1
ATOM 849 N N . PRO A 1 104 ? -18.771 -3.964 3.707 1.00 87.19 104 PRO A N 1
ATOM 850 C CA . PRO A 1 104 ? -20.166 -3.614 3.890 1.00 87.19 104 PRO A CA 1
ATOM 851 C C . PRO A 1 104 ? -20.359 -2.099 3.793 1.00 87.19 104 PRO A C 1
ATOM 853 O O . PRO A 1 104 ? -19.510 -1.316 4.228 1.00 87.19 104 PRO A O 1
ATOM 856 N N . ARG A 1 105 ? -21.496 -1.698 3.223 1.00 87.06 105 ARG A N 1
ATOM 857 C CA . ARG A 1 105 ? -21.806 -0.321 2.815 1.00 87.06 105 ARG A CA 1
ATOM 858 C C . ARG A 1 105 ? -21.418 0.746 3.848 1.00 87.06 105 ARG A C 1
ATOM 860 O O . ARG A 1 105 ? -20.846 1.765 3.482 1.00 87.06 105 ARG A O 1
ATOM 867 N N . LEU A 1 106 ? -21.667 0.490 5.131 1.00 88.31 106 LEU A N 1
ATOM 868 C CA . LEU A 1 106 ? -21.362 1.414 6.225 1.00 88.31 106 LEU A CA 1
ATOM 869 C C . LEU A 1 106 ? -19.865 1.763 6.337 1.00 88.31 106 LEU A C 1
ATOM 871 O O . LEU A 1 106 ? -19.508 2.910 6.604 1.00 88.31 106 LEU A O 1
ATOM 875 N N . TYR A 1 107 ? -18.979 0.794 6.106 1.00 90.06 107 TYR A N 1
ATOM 876 C CA . TYR A 1 107 ? -17.536 1.029 6.113 1.00 90.06 107 TYR A CA 1
ATOM 877 C C . TYR A 1 107 ? -17.097 1.846 4.893 1.00 90.06 107 TYR A C 1
ATOM 879 O O . TYR A 1 107 ? -16.236 2.715 5.016 1.00 90.06 107 TYR A O 1
ATOM 887 N N . GLU A 1 108 ? -17.691 1.597 3.721 1.00 88.00 108 GLU A N 1
ATOM 888 C CA . GLU A 1 108 ? -17.409 2.372 2.505 1.00 88.00 108 GLU A CA 1
ATOM 889 C C . GLU A 1 108 ? -17.868 3.828 2.647 1.00 88.00 108 GLU A C 1
ATOM 891 O O . GLU A 1 108 ? -17.129 4.744 2.286 1.00 88.00 108 GLU A O 1
ATOM 896 N N . GLU A 1 109 ? -19.043 4.051 3.240 1.00 89.69 109 GLU A N 1
ATOM 897 C CA . GLU A 1 109 ? -19.573 5.388 3.534 1.00 89.69 109 GLU A CA 1
ATOM 898 C C . GLU A 1 109 ? -18.637 6.162 4.475 1.00 89.69 109 GLU A C 1
ATOM 900 O O . GLU A 1 109 ? -18.339 7.334 4.232 1.00 89.69 109 GLU A O 1
ATOM 905 N N . TYR A 1 110 ? -18.074 5.499 5.491 1.00 91.00 110 TYR A N 1
ATOM 906 C CA . TYR A 1 110 ? -17.045 6.115 6.326 1.00 91.00 110 TYR A CA 1
ATOM 907 C C . TYR A 1 110 ? -15.766 6.445 5.547 1.00 91.00 110 TYR A C 1
ATOM 909 O O . TYR A 1 110 ? -15.202 7.521 5.732 1.00 91.00 110 TYR A O 1
ATOM 917 N N . LEU A 1 111 ? -15.282 5.554 4.676 1.00 88.31 111 LEU A N 1
ATOM 918 C CA . LEU A 1 111 ? -14.073 5.821 3.889 1.00 88.31 111 LEU A CA 1
ATOM 919 C C . LEU A 1 111 ? -14.262 7.024 2.954 1.00 88.31 111 LEU A C 1
ATOM 921 O O . LEU A 1 111 ? -13.339 7.829 2.806 1.00 88.31 111 LEU A O 1
ATOM 925 N N . GLN A 1 112 ? -15.453 7.188 2.375 1.00 86.88 112 GLN A N 1
ATOM 926 C CA . GLN A 1 112 ? -15.810 8.369 1.585 1.00 86.88 112 GLN A CA 1
ATOM 927 C C . GLN A 1 112 ? -15.830 9.635 2.449 1.00 86.88 112 GLN A C 1
ATOM 929 O O . GLN A 1 112 ? -15.141 10.604 2.122 1.00 86.88 112 GLN A O 1
ATOM 934 N N . PHE A 1 113 ? -16.520 9.600 3.593 1.00 87.81 113 PHE A N 1
ATOM 935 C CA . PHE A 1 113 ? -16.548 10.704 4.556 1.00 87.81 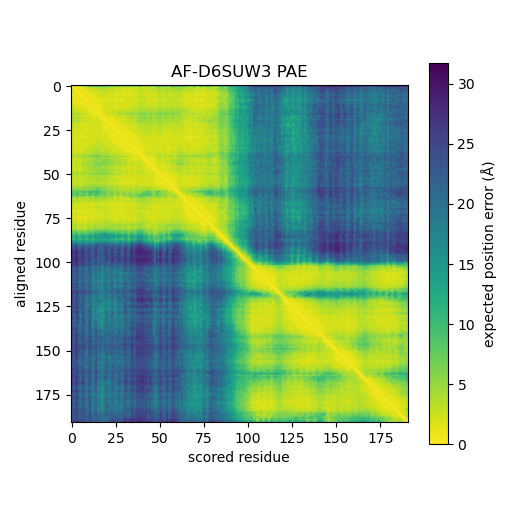113 PHE A CA 1
ATOM 936 C C . PHE A 1 113 ? -15.139 11.102 5.018 1.00 87.81 113 PHE A C 1
ATOM 938 O O . PHE A 1 113 ? -14.783 12.280 5.039 1.00 87.81 113 PHE A O 1
ATOM 945 N N . TYR A 1 114 ? -14.301 10.121 5.355 1.00 85.19 114 TYR A N 1
ATOM 946 C CA . TYR A 1 114 ? -12.932 10.334 5.815 1.00 85.19 114 TYR A CA 1
ATOM 947 C C . TYR A 1 114 ? -12.062 10.972 4.727 1.00 85.19 114 TYR A C 1
ATOM 949 O O . TYR A 1 114 ? -11.276 11.872 5.017 1.00 85.19 114 TYR A O 1
ATOM 957 N N . THR A 1 115 ? -12.249 10.564 3.469 1.00 82.38 115 THR A N 1
ATOM 958 C CA . THR A 1 115 ? -11.563 11.152 2.309 1.00 82.38 115 THR A CA 1
ATOM 959 C C . THR A 1 115 ? -11.937 12.623 2.128 1.00 82.38 115 THR A C 1
ATOM 961 O O . THR A 1 115 ? -11.054 13.470 2.001 1.00 82.38 115 THR A O 1
ATOM 964 N N . GLN A 1 116 ? -13.235 12.936 2.176 1.00 81.19 116 GLN A N 1
ATOM 965 C CA . GLN A 1 116 ? -13.757 14.287 1.954 1.00 81.19 116 GLN A CA 1
ATOM 966 C C . GLN A 1 116 ? -13.403 15.254 3.092 1.00 81.19 116 GLN A C 1
ATOM 968 O O . GLN A 1 116 ? -13.021 16.393 2.842 1.00 81.19 116 GLN A O 1
ATOM 973 N N . THR A 1 117 ? -13.494 14.806 4.345 1.00 75.56 117 THR A N 1
ATOM 974 C CA . THR A 1 117 ? -13.329 15.682 5.520 1.00 75.56 117 THR A CA 1
ATOM 975 C C . THR A 1 117 ? -11.881 15.927 5.921 1.00 75.56 117 THR A C 1
ATOM 977 O O . THR A 1 117 ? -11.580 16.954 6.525 1.00 75.56 117 THR A O 1
ATOM 980 N N . ARG A 1 118 ? -10.971 14.987 5.638 1.00 69.81 118 ARG A N 1
ATOM 981 C CA . ARG A 1 118 ? -9.588 15.040 6.145 1.00 69.81 118 ARG A CA 1
ATOM 982 C C . ARG A 1 118 ? -8.539 15.289 5.065 1.00 69.81 118 ARG A C 1
ATOM 984 O O . ARG A 1 118 ? -7.364 15.333 5.414 1.00 69.81 118 ARG A O 1
ATOM 991 N N . GLN A 1 119 ? -8.942 15.411 3.794 1.00 65.88 119 GLN A N 1
ATOM 992 C CA . GLN A 1 119 ? -8.037 15.541 2.638 1.00 65.88 119 GLN A CA 1
ATOM 993 C C . GLN A 1 119 ? -6.882 14.526 2.687 1.00 65.88 119 GLN A C 1
ATOM 995 O O . GLN A 1 119 ? -5.723 14.823 2.404 1.00 65.88 119 GLN A O 1
ATOM 1000 N N . VAL A 1 120 ? -7.190 13.309 3.134 1.00 72.06 120 VAL A N 1
ATOM 1001 C CA . VAL A 1 120 ? -6.184 12.276 3.370 1.00 72.06 120 VAL A CA 1
ATOM 1002 C C . VAL A 1 120 ? -5.738 11.653 2.057 1.00 72.06 120 VAL A C 1
ATOM 1004 O O . VAL A 1 120 ? -6.554 11.282 1.216 1.00 72.06 120 VAL A O 1
ATOM 1007 N N . GLY A 1 121 ? -4.427 11.474 1.907 1.00 71.44 121 GLY A N 1
ATOM 1008 C CA . GLY A 1 121 ? -3.864 10.794 0.746 1.00 71.44 121 GLY A CA 1
ATOM 1009 C C . GLY A 1 121 ? -4.299 9.327 0.646 1.00 71.44 121 GLY A C 1
ATOM 1010 O O . GLY A 1 121 ? -4.623 8.665 1.640 1.00 71.44 121 GLY A O 1
ATOM 1011 N N . HIS A 1 122 ? -4.223 8.775 -0.566 1.00 69.50 122 HIS A N 1
ATOM 1012 C CA . HIS A 1 122 ? -4.619 7.397 -0.883 1.00 69.50 122 HIS A CA 1
ATOM 1013 C C . HIS A 1 122 ? -3.975 6.328 0.016 1.00 69.50 122 HIS A C 1
ATOM 1015 O O . HIS A 1 122 ? -4.600 5.310 0.327 1.00 69.50 122 HIS A O 1
ATOM 1021 N N . VAL A 1 123 ? -2.732 6.541 0.461 1.00 72.69 123 VAL A N 1
ATOM 1022 C CA . VAL A 1 123 ? -2.027 5.614 1.364 1.00 72.69 123 VAL A CA 1
ATOM 1023 C C . VAL A 1 123 ? -2.731 5.500 2.717 1.00 72.69 123 VAL A C 1
ATOM 1025 O O . VAL A 1 123 ? -2.830 4.402 3.269 1.00 72.69 123 VAL A O 1
ATOM 1028 N N . GLN A 1 124 ? -3.241 6.609 3.246 1.00 77.12 124 GLN A N 1
ATOM 1029 C CA . GLN A 1 124 ? -3.910 6.633 4.540 1.00 77.12 124 GLN A CA 1
ATOM 1030 C C . GLN A 1 124 ? -5.282 5.961 4.461 1.00 77.12 124 GLN A C 1
ATOM 1032 O O . GLN A 1 124 ? -5.584 5.111 5.296 1.00 77.12 124 GLN A O 1
ATOM 1037 N N . ILE A 1 125 ? -6.052 6.242 3.406 1.00 82.19 125 ILE A N 1
ATOM 1038 C CA . ILE A 1 125 ? -7.328 5.562 3.121 1.00 82.19 125 ILE A CA 1
ATOM 1039 C C . ILE A 1 125 ? -7.113 4.050 3.027 1.00 82.19 125 ILE A C 1
ATOM 1041 O O . ILE A 1 125 ? -7.855 3.272 3.623 1.00 82.19 125 ILE A O 1
ATOM 1045 N N . TYR A 1 126 ? -6.056 3.621 2.334 1.00 78.31 126 TYR A N 1
ATOM 1046 C CA . TYR A 1 126 ? -5.721 2.206 2.223 1.00 78.31 126 TYR A CA 1
ATOM 1047 C C . TYR A 1 126 ? -5.419 1.560 3.581 1.00 78.31 126 TYR A C 1
ATOM 1049 O O . TYR A 1 126 ? -5.898 0.460 3.857 1.00 78.31 126 TYR A O 1
ATOM 1057 N N . ARG A 1 127 ? -4.631 2.227 4.432 1.00 78.69 127 ARG A N 1
ATOM 1058 C CA . ARG A 1 127 ? -4.319 1.724 5.777 1.00 78.69 127 ARG A CA 1
ATOM 1059 C C . ARG A 1 127 ? -5.585 1.594 6.620 1.00 78.69 127 ARG A C 1
ATOM 1061 O O . ARG A 1 127 ? -5.801 0.540 7.206 1.00 78.69 127 ARG A O 1
ATOM 1068 N N . VAL A 1 128 ? -6.440 2.618 6.615 1.00 85.81 128 VAL A N 1
ATOM 1069 C CA . VAL A 1 128 ? -7.714 2.610 7.348 1.00 85.81 128 VAL A CA 1
ATOM 1070 C C . VAL A 1 128 ? -8.621 1.487 6.845 1.00 85.81 128 VAL A C 1
ATOM 1072 O O . VAL A 1 128 ? -9.083 0.689 7.652 1.00 85.81 128 VAL A O 1
ATOM 1075 N N . ARG A 1 129 ? -8.789 1.330 5.527 1.00 87.06 129 ARG A N 1
ATOM 1076 C CA . ARG A 1 129 ? -9.527 0.204 4.926 1.00 87.06 129 ARG A CA 1
ATOM 1077 C C . ARG A 1 129 ? -8.962 -1.153 5.361 1.00 87.06 129 ARG A C 1
ATOM 1079 O O . ARG A 1 129 ? -9.722 -2.052 5.701 1.00 87.06 129 ARG A O 1
ATOM 1086 N N . GLY A 1 130 ? -7.632 -1.267 5.412 1.00 83.56 130 GLY A N 1
ATOM 1087 C CA . GLY A 1 130 ? -6.878 -2.388 5.986 1.00 83.56 130 GLY A CA 1
ATOM 1088 C C . GLY A 1 130 ? -7.331 -2.789 7.382 1.00 83.56 130 GLY A C 1
ATOM 1089 O O . GLY A 1 130 ? -7.465 -3.975 7.693 1.00 83.56 130 GLY A O 1
ATOM 1090 N N . THR A 1 131 ? -7.535 -1.790 8.227 1.00 87.25 131 THR A N 1
ATOM 1091 C CA . THR A 1 131 ? -7.960 -1.970 9.610 1.00 87.25 131 THR A CA 1
ATOM 1092 C C . THR A 1 131 ? -9.445 -2.298 9.705 1.00 87.25 131 THR A C 1
ATOM 1094 O O . THR A 1 131 ? -9.808 -3.221 10.426 1.00 87.25 131 THR A O 1
ATOM 1097 N N . LEU A 1 132 ? -10.289 -1.616 8.926 1.00 89.75 132 LEU A N 1
ATOM 1098 C CA . LEU A 1 132 ? -11.737 -1.841 8.907 1.00 89.75 132 LEU A CA 1
ATOM 1099 C C . LEU A 1 132 ? -12.120 -3.222 8.374 1.00 89.75 132 LEU A C 1
ATOM 1101 O O . LEU A 1 132 ? -13.004 -3.857 8.934 1.00 89.75 132 LEU A O 1
ATOM 1105 N N . SER A 1 133 ? -11.427 -3.715 7.346 1.00 87.25 133 SER A N 1
ATOM 1106 C CA . SER A 1 133 ? -11.650 -5.069 6.829 1.00 87.25 133 SER A CA 1
ATOM 1107 C C . SER A 1 133 ? -11.433 -6.124 7.896 1.00 87.25 133 SER A C 1
ATOM 1109 O O . SER A 1 133 ? -12.267 -6.996 8.070 1.00 87.25 133 SER A O 1
ATOM 1111 N N . ALA A 1 134 ? -10.342 -6.030 8.648 1.00 86.56 134 ALA A N 1
ATOM 1112 C CA . ALA A 1 134 ? -10.084 -7.021 9.679 1.00 86.56 134 ALA A CA 1
ATOM 1113 C C . ALA A 1 134 ? -10.979 -6.858 10.903 1.00 86.56 134 ALA A C 1
ATOM 1115 O O . ALA A 1 134 ? -11.217 -7.838 11.594 1.00 86.56 134 ALA A O 1
ATOM 1116 N N . LEU A 1 135 ? -11.450 -5.639 11.185 1.00 88.94 135 LEU A N 1
ATOM 1117 C CA . LEU A 1 135 ? -12.490 -5.448 12.188 1.00 88.94 135 LEU A CA 1
ATOM 1118 C C . LEU A 1 135 ? -13.773 -6.163 11.752 1.00 88.94 135 LEU A C 1
ATOM 1120 O O . LEU A 1 135 ? -14.363 -6.879 12.549 1.00 88.94 135 LEU A O 1
ATOM 1124 N N . ASN A 1 136 ? -14.176 -6.018 10.488 1.00 88.75 136 ASN A N 1
ATOM 1125 C CA . ASN A 1 136 ? -15.319 -6.743 9.938 1.00 88.75 136 ASN A CA 1
ATOM 1126 C C . ASN A 1 136 ? -15.122 -8.266 10.028 1.00 88.75 136 ASN A C 1
ATOM 1128 O O . ASN A 1 136 ? -16.018 -8.960 10.493 1.00 88.75 136 ASN A O 1
ATOM 1132 N N . ASP A 1 137 ? -13.947 -8.776 9.651 1.00 86.62 137 ASP A N 1
ATOM 1133 C CA . ASP A 1 137 ? -13.634 -10.208 9.751 1.00 86.62 137 ASP A CA 1
ATOM 1134 C C . ASP A 1 137 ? -13.690 -10.695 11.212 1.00 86.62 137 ASP A C 1
ATOM 1136 O O . ASP A 1 137 ? -14.224 -11.764 11.494 1.00 86.62 137 ASP A O 1
ATOM 1140 N N . TYR A 1 138 ? -13.182 -9.896 12.157 1.00 88.44 138 TYR A N 1
ATOM 1141 C CA . TYR A 1 138 ? -13.260 -10.188 13.589 1.00 88.44 138 TYR A CA 1
ATOM 1142 C C . TYR A 1 138 ? -14.713 -10.274 14.069 1.00 88.44 138 TYR A C 1
ATOM 1144 O O . TYR A 1 138 ? -15.077 -11.251 14.715 1.00 88.44 138 TYR A O 1
ATOM 1152 N N . LEU A 1 139 ? -15.558 -9.304 13.711 1.00 88.25 139 LEU A N 1
ATOM 1153 C CA . LEU A 1 139 ? -16.971 -9.305 14.097 1.00 88.25 139 LEU A CA 1
ATOM 1154 C C . LEU A 1 139 ? -17.721 -10.501 13.505 1.00 88.25 139 LEU A C 1
ATOM 1156 O O . LEU A 1 139 ? -18.446 -11.180 14.227 1.00 88.25 139 LEU A O 1
ATOM 1160 N N . GLN A 1 140 ? -17.474 -10.825 12.233 1.00 87.31 140 GLN A N 1
ATOM 1161 C CA . GLN A 1 140 ? -18.051 -12.006 11.589 1.00 87.31 140 GLN A CA 1
ATOM 1162 C C . GLN A 1 140 ? -17.634 -13.306 12.285 1.00 87.31 140 GLN A C 1
ATOM 1164 O O . GLN A 1 140 ? -18.482 -14.158 12.536 1.00 87.31 140 GLN A O 1
ATOM 1169 N N . ASN A 1 141 ? -16.356 -13.445 12.647 1.00 86.25 141 ASN A N 1
ATOM 1170 C CA . ASN A 1 141 ? -15.854 -14.630 13.349 1.00 86.25 141 ASN A CA 1
ATOM 1171 C C . ASN A 1 141 ? -16.459 -14.797 14.749 1.00 86.25 141 ASN A C 1
ATOM 1173 O O . ASN A 1 141 ? -16.576 -15.921 15.229 1.00 86.25 141 ASN A O 1
ATOM 1177 N N . GLN A 1 142 ? -16.829 -13.694 15.398 1.00 86.56 142 GLN A N 1
ATOM 1178 C CA . GLN A 1 142 ? -17.468 -13.695 16.714 1.00 86.56 142 GLN A CA 1
ATOM 1179 C C . GLN A 1 142 ? -19.006 -13.723 16.633 1.00 86.56 142 GLN A C 1
ATOM 1181 O O . GLN A 1 142 ? -19.666 -13.784 17.664 1.00 86.56 142 GLN A O 1
ATOM 1186 N N . GLY A 1 143 ? -19.589 -13.675 15.428 1.00 85.38 143 GLY A N 1
ATOM 1187 C CA . GLY A 1 143 ? -21.041 -13.601 15.237 1.00 85.38 143 GLY A CA 1
ATOM 1188 C C . GLY A 1 143 ? -21.667 -12.306 15.767 1.00 85.38 143 GLY A C 1
ATOM 1189 O O . GLY A 1 143 ? -22.826 -12.317 16.168 1.00 85.38 143 GLY A O 1
ATOM 1190 N N . MET A 1 144 ? -20.899 -11.215 15.797 1.00 87.50 144 MET A N 1
ATOM 1191 C CA . MET A 1 144 ? -21.305 -9.929 16.366 1.00 87.50 144 MET A CA 1
ATOM 1192 C C . MET A 1 144 ? -21.631 -8.899 15.289 1.00 87.50 144 MET A C 1
ATOM 1194 O O . MET A 1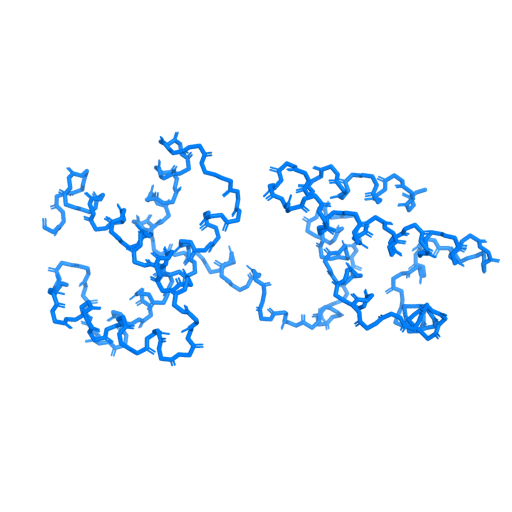 144 ? -21.034 -8.889 14.209 1.00 87.50 144 MET A O 1
ATOM 1198 N N . GLU A 1 145 ? -22.524 -7.967 15.613 1.00 86.88 145 GLU A N 1
ATOM 1199 C CA . GLU A 1 145 ? -22.742 -6.764 14.820 1.00 86.88 145 GLU A CA 1
ATOM 1200 C C . GLU A 1 145 ? -21.964 -5.574 15.398 1.00 86.88 145 GLU A C 1
ATOM 1202 O O . GLU A 1 145 ? -21.480 -5.585 16.528 1.00 86.88 145 GLU A O 1
ATOM 1207 N N . LEU A 1 146 ? -21.853 -4.492 14.621 1.00 85.44 146 LEU A N 1
ATOM 1208 C CA . LEU A 1 146 ? -21.182 -3.267 15.072 1.00 85.44 146 LEU A CA 1
ATOM 1209 C C . LEU A 1 146 ? -21.820 -2.645 16.320 1.00 85.44 146 LEU A C 1
ATOM 1211 O O . LEU A 1 146 ? -21.119 -1.962 17.050 1.00 85.44 146 LEU A O 1
ATOM 1215 N N . LYS A 1 147 ? -23.117 -2.860 16.556 1.00 84.75 147 LYS A N 1
ATOM 1216 C CA . LYS A 1 147 ? -23.840 -2.339 17.728 1.00 84.75 147 LYS A CA 1
ATOM 1217 C C . LYS A 1 147 ? -23.480 -3.068 19.030 1.00 84.75 147 LYS A C 1
ATOM 1219 O O . LYS A 1 147 ? -23.665 -2.516 20.105 1.00 84.75 147 LYS A O 1
ATOM 1224 N N . ASP A 1 148 ? -22.954 -4.287 18.925 1.00 84.94 148 ASP A N 1
ATOM 1225 C CA . ASP A 1 148 ? -22.591 -5.137 20.068 1.00 84.94 148 ASP A CA 1
ATOM 1226 C C . ASP A 1 148 ? -21.148 -4.868 20.538 1.00 84.94 148 ASP A C 1
ATOM 1228 O O . ASP A 1 148 ? -20.589 -5.570 21.379 1.00 84.94 148 ASP A O 1
ATOM 1232 N N . LEU A 1 149 ? -20.510 -3.859 19.946 1.00 86.06 149 LEU A N 1
ATOM 1233 C CA . LEU A 1 149 ? -19.091 -3.590 20.057 1.00 86.06 149 LEU A CA 1
ATOM 1234 C C . LEU A 1 149 ? -18.802 -2.777 21.322 1.00 86.06 149 LEU A C 1
ATOM 1236 O O . LEU A 1 149 ? -19.113 -1.591 21.403 1.00 86.06 149 LEU A O 1
ATOM 1240 N N . ASP A 1 150 ? -18.161 -3.414 22.299 1.00 85.81 150 ASP A N 1
ATOM 1241 C CA . ASP A 1 150 ? -17.727 -2.777 23.541 1.00 85.81 150 ASP A CA 1
ATOM 1242 C C . ASP A 1 150 ? -16.197 -2.597 23.611 1.00 85.81 150 ASP A C 1
ATOM 1244 O O . ASP A 1 150 ? -15.432 -2.941 22.700 1.00 85.81 150 ASP A O 1
ATOM 1248 N N . VAL A 1 151 ? -15.737 -2.027 24.727 1.00 84.31 151 VAL A N 1
ATOM 1249 C CA . VAL A 1 151 ? -14.311 -1.781 24.976 1.00 84.31 151 VAL A CA 1
ATOM 1250 C C . VAL A 1 151 ? -13.517 -3.091 25.058 1.00 84.31 151 VAL A C 1
ATOM 1252 O O . VAL A 1 151 ? -12.385 -3.138 24.578 1.00 84.31 151 VAL A O 1
ATOM 1255 N N . LEU A 1 152 ? -14.103 -4.165 25.596 1.00 86.69 152 LEU A N 1
ATOM 1256 C CA . LEU A 1 152 ? -13.426 -5.452 25.769 1.00 86.69 152 LEU A CA 1
ATOM 1257 C C . LEU A 1 152 ? -13.165 -6.128 24.420 1.00 86.69 152 LEU A C 1
ATOM 1259 O O . LEU A 1 152 ? -12.048 -6.579 24.160 1.00 86.69 152 LEU A O 1
ATOM 1263 N N . HIS A 1 153 ? -14.158 -6.142 23.532 1.00 85.88 153 HIS A N 1
ATOM 1264 C CA . HIS A 1 153 ? -14.014 -6.677 22.181 1.00 85.88 153 HIS A CA 1
ATOM 1265 C C . HIS A 1 153 ? -13.013 -5.863 21.359 1.00 85.88 153 HIS A C 1
ATOM 1267 O O . HIS A 1 153 ? -12.234 -6.435 20.594 1.00 85.88 153 HIS A O 1
ATOM 1273 N N . MET A 1 154 ? -12.983 -4.541 21.542 1.00 86.75 154 MET A N 1
ATOM 1274 C CA . MET A 1 154 ? -12.002 -3.678 20.887 1.00 86.75 154 MET A CA 1
ATOM 1275 C C . MET A 1 154 ? -10.575 -3.926 21.369 1.00 86.75 154 MET A C 1
ATOM 1277 O O . MET A 1 154 ? -9.655 -3.980 20.546 1.00 86.75 154 MET A O 1
ATOM 1281 N N . ASP A 1 155 ? -10.376 -4.105 22.674 1.00 86.69 155 ASP A N 1
ATOM 1282 C CA . ASP A 1 155 ? -9.067 -4.434 23.233 1.00 86.69 155 ASP A CA 1
ATOM 1283 C C . ASP A 1 155 ? -8.602 -5.826 22.791 1.00 86.69 155 ASP A C 1
ATOM 1285 O O . ASP A 1 155 ? -7.441 -5.983 22.403 1.00 86.69 155 ASP A O 1
ATOM 1289 N N . ALA A 1 156 ? -9.504 -6.811 22.753 1.00 88.62 156 ALA A N 1
ATOM 1290 C CA . ALA A 1 156 ? -9.218 -8.155 22.255 1.00 88.62 156 ALA A CA 1
ATOM 1291 C C . ALA A 1 156 ? -8.807 -8.140 20.772 1.00 88.62 156 ALA A C 1
ATOM 1293 O O . ALA A 1 156 ? -7.740 -8.653 20.417 1.00 88.62 156 ALA A O 1
ATOM 1294 N N . PHE A 1 157 ? -9.587 -7.467 19.921 1.00 90.06 157 PHE A N 1
ATOM 1295 C CA . PHE A 1 157 ? -9.267 -7.272 18.506 1.00 90.06 157 PHE A CA 1
ATOM 1296 C C . PHE A 1 157 ? -7.902 -6.595 18.316 1.00 90.06 157 PHE A C 1
ATOM 1298 O O . PHE A 1 157 ? -7.061 -7.057 17.537 1.00 90.06 157 PHE A O 1
ATOM 1305 N N . LEU A 1 158 ? -7.647 -5.503 19.045 1.00 88.12 158 LEU A N 1
ATOM 1306 C CA . LEU A 1 158 ? -6.378 -4.785 18.971 1.00 88.12 158 LEU A CA 1
ATOM 1307 C C . LEU A 1 158 ? -5.211 -5.643 19.461 1.00 88.12 158 LEU A C 1
ATOM 1309 O O . LEU A 1 158 ? -4.131 -5.554 18.878 1.00 88.12 158 LEU A O 1
ATOM 1313 N N . ALA A 1 159 ? -5.388 -6.454 20.502 1.00 86.69 159 ALA A N 1
ATOM 1314 C CA . ALA A 1 159 ? -4.350 -7.345 21.010 1.00 86.69 159 ALA A CA 1
ATOM 1315 C C . ALA A 1 159 ? -3.989 -8.430 19.985 1.00 86.69 159 ALA A C 1
ATOM 1317 O O . ALA A 1 159 ? -2.803 -8.663 19.725 1.00 86.69 159 ALA A O 1
ATOM 1318 N N . GLU A 1 160 ? -4.992 -9.044 19.355 1.00 85.69 160 GLU A N 1
ATOM 1319 C CA . GLU A 1 160 ? -4.792 -10.052 18.315 1.00 85.69 160 GLU A CA 1
ATOM 1320 C C . GLU A 1 160 ? -4.082 -9.455 17.094 1.00 85.69 160 GLU A C 1
ATOM 1322 O O . GLU A 1 160 ? -3.044 -9.959 16.647 1.00 85.69 160 GLU A O 1
ATOM 1327 N N . ARG A 1 161 ? -4.597 -8.329 16.595 1.00 81.44 161 ARG A N 1
ATOM 1328 C CA . ARG A 1 161 ? -4.089 -7.670 15.394 1.00 81.44 161 ARG A CA 1
ATOM 1329 C C . ARG A 1 161 ? -2.682 -7.102 15.582 1.00 81.44 161 ARG A C 1
ATOM 1331 O O . ARG A 1 161 ? -1.820 -7.288 14.722 1.00 81.44 161 ARG A O 1
ATOM 1338 N N . ASN A 1 162 ? -2.417 -6.437 16.707 1.00 83.88 162 ASN A N 1
ATOM 1339 C CA . ASN A 1 162 ? -1.148 -5.742 16.946 1.00 83.88 162 ASN A CA 1
ATOM 1340 C C . ASN A 1 162 ? 0.011 -6.661 17.340 1.00 83.88 162 ASN A C 1
ATOM 1342 O O . ASN A 1 162 ? 1.155 -6.195 17.372 1.00 83.88 162 ASN A O 1
ATOM 1346 N N . ARG A 1 163 ? -0.246 -7.950 17.605 1.00 79.81 163 ARG A N 1
ATOM 1347 C CA . ARG A 1 163 ? 0.761 -8.920 18.069 1.00 79.81 163 ARG A CA 1
ATOM 1348 C C . ARG A 1 163 ? 2.024 -8.944 17.199 1.00 79.81 163 ARG A C 1
ATOM 1350 O O . ARG A 1 163 ? 3.112 -9.172 17.717 1.00 79.81 163 ARG A O 1
ATOM 1357 N N . LYS A 1 164 ? 1.895 -8.690 15.892 1.00 74.88 164 LYS A N 1
ATOM 1358 C CA . LYS A 1 164 ? 3.002 -8.744 14.916 1.00 74.88 164 LYS A CA 1
ATOM 1359 C C . LYS A 1 164 ? 3.442 -7.377 14.380 1.00 74.88 164 LYS A C 1
ATOM 1361 O O . LYS A 1 164 ? 4.335 -7.324 13.539 1.00 74.88 164 LYS A O 1
ATOM 1366 N N . TYR A 1 165 ? 2.831 -6.281 14.834 1.00 78.62 165 TYR A N 1
ATOM 1367 C CA . TYR A 1 165 ? 3.104 -4.943 14.305 1.00 78.62 165 TYR A CA 1
ATOM 1368 C C . TYR A 1 165 ? 4.052 -4.138 15.194 1.00 78.62 165 TYR A C 1
ATOM 1370 O O . TYR A 1 165 ? 4.018 -4.247 16.423 1.00 78.62 165 TYR A O 1
ATOM 1378 N N . ALA A 1 166 ? 4.869 -3.293 14.558 1.00 78.38 166 ALA A N 1
ATOM 1379 C CA . ALA A 1 166 ? 5.744 -2.336 15.229 1.00 78.38 166 ALA A CA 1
ATOM 1380 C C . ALA A 1 166 ? 4.927 -1.218 15.912 1.00 78.38 166 ALA A C 1
ATOM 1382 O O . ALA A 1 166 ? 3.849 -0.881 15.415 1.00 78.38 166 ALA A O 1
ATOM 1383 N N . PRO A 1 167 ? 5.422 -0.602 17.005 1.00 79.56 167 PRO A N 1
ATOM 1384 C CA . PRO A 1 167 ? 4.677 0.392 17.789 1.00 79.56 167 PRO A CA 1
ATOM 1385 C C . PRO A 1 167 ? 4.067 1.533 16.965 1.00 79.56 167 PRO A C 1
ATOM 1387 O O . PRO A 1 167 ? 2.898 1.863 17.144 1.00 79.56 167 PRO A O 1
ATOM 1390 N N . GLU A 1 168 ? 4.816 2.075 16.005 1.00 75.94 168 GLU A N 1
ATOM 1391 C CA . GLU A 1 168 ? 4.359 3.151 15.117 1.00 75.94 168 GLU A CA 1
ATOM 1392 C C . GLU A 1 168 ? 3.150 2.731 14.266 1.00 75.94 168 GLU A C 1
ATOM 1394 O O . GLU A 1 168 ? 2.179 3.471 14.114 1.00 75.94 168 GLU A O 1
ATOM 1399 N N . THR A 1 169 ? 3.139 1.482 13.791 1.00 74.75 169 THR A N 1
ATOM 1400 C CA . THR A 1 169 ? 1.995 0.924 13.057 1.00 74.75 169 THR A CA 1
ATOM 1401 C C . THR A 1 169 ? 0.760 0.827 13.955 1.00 74.75 169 THR A C 1
ATOM 1403 O O . THR A 1 169 ? -0.331 1.197 13.526 1.00 74.75 169 THR A O 1
ATOM 1406 N N . ARG A 1 170 ? 0.930 0.438 15.227 1.00 82.50 170 ARG A N 1
ATOM 1407 C CA . ARG A 1 170 ? -0.173 0.338 16.204 1.00 82.50 170 ARG A CA 1
ATOM 1408 C C . ARG A 1 170 ? -0.841 1.692 16.457 1.00 82.50 170 ARG A C 1
ATOM 1410 O O . ARG A 1 170 ? -2.059 1.759 16.615 1.00 82.50 170 ARG A O 1
ATOM 1417 N N . ILE A 1 171 ? -0.059 2.776 16.478 1.00 82.38 171 ILE A N 1
ATOM 1418 C CA . ILE A 1 171 ? -0.573 4.147 16.646 1.00 82.38 171 ILE A CA 1
ATOM 1419 C C . ILE A 1 171 ? -1.472 4.526 15.466 1.00 82.38 171 ILE A C 1
ATOM 1421 O O . ILE A 1 171 ? -2.585 5.019 15.666 1.00 82.38 171 ILE A O 1
ATOM 1425 N N . HIS A 1 172 ? -1.025 4.261 14.237 1.00 79.00 172 HIS A N 1
ATOM 1426 C CA . HIS A 1 172 ? -1.816 4.552 13.042 1.00 79.00 172 HIS A CA 1
ATOM 1427 C C . HIS A 1 172 ? -3.112 3.738 12.985 1.00 79.00 172 HIS A C 1
ATOM 1429 O O . HIS A 1 172 ? -4.158 4.290 12.641 1.00 79.00 172 HIS A O 1
ATOM 1435 N N . GLU A 1 173 ? -3.068 2.457 13.357 1.00 80.50 173 GLU A N 1
ATOM 1436 C CA . GLU A 1 173 ? -4.266 1.613 13.398 1.00 80.50 173 GLU A CA 1
ATOM 1437 C C . GLU A 1 173 ? -5.283 2.115 14.427 1.00 80.50 173 GLU A C 1
ATOM 1439 O O . GLU A 1 173 ? -6.459 2.277 14.096 1.00 80.50 173 GLU A O 1
ATOM 1444 N N . ARG A 1 174 ? -4.828 2.457 15.639 1.00 84.69 174 ARG A N 1
ATOM 1445 C CA . ARG A 1 174 ? -5.680 3.049 16.682 1.00 84.69 174 ARG A CA 1
ATOM 1446 C C . ARG A 1 174 ? -6.300 4.373 16.245 1.00 84.69 174 ARG A C 1
ATOM 1448 O O . ARG A 1 174 ? -7.479 4.602 16.496 1.00 84.69 174 ARG A O 1
ATOM 1455 N N . SER A 1 175 ? -5.530 5.232 15.579 1.00 85.00 175 SER A N 1
ATOM 1456 C CA . SER A 1 175 ? -6.026 6.518 15.074 1.00 85.00 175 SER A CA 1
ATOM 1457 C C . SER A 1 175 ? -7.136 6.332 14.033 1.00 85.00 175 SER A C 1
ATOM 1459 O O . SER A 1 175 ? -8.190 6.964 14.133 1.00 85.00 175 SER A O 1
ATOM 1461 N N . GLY A 1 176 ? -6.944 5.407 13.084 1.00 84.00 176 GLY A N 1
ATOM 1462 C CA . GLY A 1 176 ? -7.961 5.063 12.087 1.00 84.00 176 GLY A CA 1
ATOM 1463 C C . GLY A 1 176 ? -9.248 4.523 12.717 1.00 84.00 176 GLY A C 1
ATOM 1464 O O . GLY A 1 176 ? -10.335 4.997 12.396 1.00 84.00 176 GLY A O 1
ATOM 1465 N N . LEU A 1 177 ? -9.126 3.593 13.670 1.00 89.00 177 LEU A N 1
ATOM 1466 C CA . LEU A 1 177 ? -10.275 3.030 14.389 1.00 89.00 177 LEU A CA 1
ATOM 1467 C C . LEU A 1 177 ? -11.019 4.078 15.207 1.00 89.00 177 LEU A C 1
ATOM 1469 O O . LEU A 1 177 ? -12.241 4.141 15.149 1.00 89.00 177 LEU A O 1
ATOM 1473 N N . ARG A 1 178 ? -10.301 4.946 15.924 1.00 89.19 178 ARG A N 1
ATOM 1474 C CA . ARG A 1 178 ? -10.923 6.028 16.694 1.00 89.19 178 ARG A CA 1
ATOM 1475 C C . ARG A 1 178 ? -11.728 6.964 15.794 1.00 89.19 178 ARG A C 1
ATOM 1477 O O . ARG A 1 178 ? -12.804 7.410 16.184 1.00 89.19 178 ARG A O 1
ATOM 1484 N N . GLY A 1 179 ? -11.218 7.256 14.597 1.00 89.25 179 GLY A N 1
ATOM 1485 C CA . GLY A 1 179 ? -11.948 8.027 13.595 1.00 89.25 179 GLY A CA 1
ATOM 1486 C C . GLY A 1 179 ? -13.253 7.348 13.175 1.00 89.25 179 GLY A C 1
ATOM 1487 O O . GLY A 1 179 ? -14.277 8.021 13.082 1.00 89.25 179 GLY A O 1
ATOM 1488 N N . PHE A 1 180 ? -13.219 6.033 12.966 1.00 91.12 180 PHE A N 1
ATOM 1489 C CA . PHE A 1 180 ? -14.390 5.249 12.582 1.00 91.12 180 PHE A CA 1
ATOM 1490 C C . PHE A 1 180 ? -15.427 5.146 13.702 1.00 91.12 180 PHE A C 1
ATOM 1492 O O . PHE A 1 180 ? -16.593 5.441 13.475 1.00 91.12 180 PHE A O 1
ATOM 1499 N N . LEU A 1 181 ? -15.011 4.822 14.928 1.00 90.25 181 LEU A N 1
ATOM 1500 C CA . LEU A 1 181 ? -15.914 4.743 16.082 1.00 90.25 181 LEU A CA 1
ATOM 1501 C C . LEU A 1 181 ? -16.593 6.088 16.356 1.00 90.25 181 LEU A C 1
ATOM 1503 O O . LEU A 1 181 ? -17.790 6.145 16.617 1.00 90.25 181 LEU A O 1
ATOM 1507 N N . ARG A 1 182 ? -15.851 7.194 16.216 1.00 90.00 182 ARG A N 1
ATOM 1508 C CA . ARG A 1 182 ? -16.427 8.538 16.327 1.00 90.00 182 ARG A CA 1
ATOM 1509 C C . ARG A 1 182 ? -17.482 8.802 15.249 1.00 90.00 182 ARG A C 1
ATOM 1511 O O . ARG A 1 182 ? -18.487 9.430 15.556 1.00 90.00 182 ARG A O 1
ATOM 1518 N N . TYR A 1 183 ? -17.251 8.351 14.016 1.00 90.06 183 TYR A N 1
ATOM 1519 C CA . TYR A 1 183 ? -18.228 8.455 12.929 1.00 90.06 183 TYR A CA 1
ATOM 1520 C C . TYR A 1 183 ? -19.488 7.628 13.221 1.00 90.06 183 TYR A C 1
ATOM 1522 O O . TYR A 1 183 ? -20.594 8.130 13.051 1.00 90.06 183 TYR A O 1
ATOM 1530 N N . LEU A 1 184 ? -19.329 6.399 13.721 1.00 89.56 184 LEU A N 1
ATOM 1531 C CA . LEU A 1 184 ? -20.457 5.545 14.102 1.00 89.56 184 LEU A CA 1
ATOM 1532 C C . LEU A 1 184 ? -21.318 6.165 15.211 1.00 89.56 184 LEU A C 1
ATOM 1534 O O . LEU A 1 184 ? -22.542 6.122 15.115 1.00 89.56 184 LEU A O 1
ATOM 1538 N N . TYR A 1 185 ? -20.682 6.770 16.216 1.00 87.75 185 TYR A N 1
ATOM 1539 C CA . TYR A 1 185 ? -21.369 7.427 17.327 1.00 87.75 185 TYR A CA 1
ATOM 1540 C C . TYR A 1 185 ? -22.033 8.744 16.897 1.00 87.75 185 TYR A C 1
ATOM 1542 O O . TYR A 1 185 ? -23.240 8.904 17.019 1.00 87.75 185 TYR A O 1
ATOM 1550 N N . LEU A 1 186 ? -21.266 9.693 16.342 1.00 87.12 186 LEU A N 1
ATOM 1551 C CA . LEU A 1 186 ? -21.766 11.049 16.082 1.00 87.12 186 LEU A CA 1
ATOM 1552 C C . LEU A 1 186 ? -22.638 11.139 14.828 1.00 87.12 186 LEU A C 1
ATOM 1554 O O . LEU A 1 186 ? -23.724 11.706 14.883 1.00 87.12 186 LEU A O 1
ATOM 1558 N N . GLU A 1 187 ? -22.169 10.587 13.709 1.00 86.56 187 GLU A N 1
ATOM 1559 C CA . GLU A 1 187 ? -22.800 10.793 12.397 1.00 86.56 187 GLU A CA 1
ATOM 1560 C C . GLU A 1 187 ? -23.878 9.749 12.096 1.00 86.56 187 GLU A C 1
ATOM 1562 O O . GLU A 1 187 ? -24.764 9.987 11.278 1.00 86.56 187 GLU A O 1
ATOM 1567 N N . ARG A 1 188 ? -23.789 8.562 12.713 1.00 83.50 188 ARG A N 1
ATOM 1568 C CA . ARG A 1 188 ? -24.675 7.430 12.402 1.00 83.50 188 ARG A CA 1
ATOM 1569 C C . ARG A 1 188 ? -25.573 6.985 13.544 1.00 83.50 188 ARG A C 1
ATOM 1571 O O . ARG A 1 188 ? -26.542 6.296 13.243 1.00 83.50 188 ARG A O 1
ATOM 1578 N N . GLN A 1 189 ? -25.294 7.388 14.787 1.00 83.50 189 GLN A N 1
ATOM 1579 C CA . GLN A 1 189 ? -26.082 7.018 15.973 1.00 83.50 189 GLN A CA 1
ATOM 1580 C C . GLN A 1 189 ? -26.286 5.491 16.087 1.00 83.50 189 GLN A C 1
ATOM 1582 O O . GLN A 1 189 ? -27.377 5.017 16.392 1.00 83.50 189 GLN A O 1
ATOM 1587 N N . ILE A 1 190 ? -25.248 4.716 15.745 1.00 81.56 190 ILE A N 1
ATOM 1588 C CA . ILE A 1 190 ? -25.266 3.239 15.776 1.00 81.56 190 ILE A CA 1
ATOM 1589 C C . ILE A 1 190 ? -24.691 2.702 17.092 1.00 81.56 190 ILE A C 1
ATOM 1591 O O . ILE A 1 190 ? -25.125 1.650 17.558 1.00 81.56 190 ILE A O 1
ATOM 1595 N N . LEU A 1 191 ? -23.689 3.405 17.629 1.00 75.81 191 LEU A N 1
ATOM 1596 C CA . LEU A 1 191 ? -23.018 3.123 18.900 1.00 75.81 191 LEU A CA 1
ATOM 1597 C C . LEU A 1 191 ? -23.534 4.051 19.997 1.00 75.81 191 LEU A C 1
ATOM 1599 O O . LEU A 1 191 ? -23.935 5.181 19.635 1.00 75.81 191 LEU A O 1
#

Foldseek 3Di:
DLVVLLVVLLVVCVQLPHDPVVSVVLSVLSVLLVVLCVVVVPDPLCSLPPVNLVVSCVVVVDPCSVVSSLSSVVVCVVVVNDDDPPCSRPPPPDQDVLVPPDDPPLLVVLLVVCCVPVVDHPVLSSLLSVLVVLVVVLCVVVVHDPLVDDPVSVVVSLCVVCVPPDPVSSVSSVVSVVSSVCCCVPVPVSD

Radius of gyration: 20.41 Å; Cα contacts (8 Å, |Δi|>4): 110; chains: 1; bounding box: 48×31×55 Å

Sequence (191 aa):
MLDRQIQDYLEWMNNAGYAPWTMAQHSQILNRLLDFVVLNSI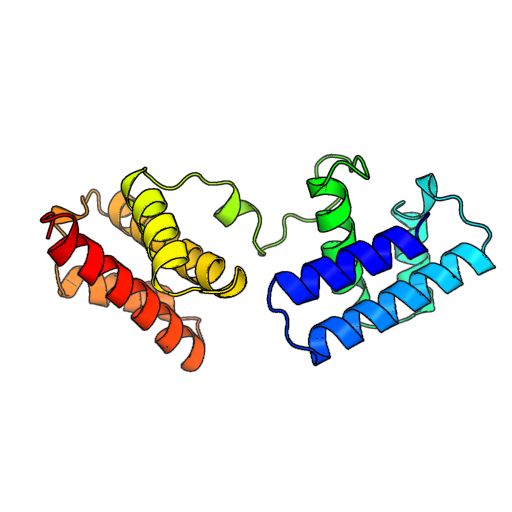PWERTFARDTLQAFKDHVQVKYAGFVLRGFMRYLHQNGIICLPPGALPEGRGRSKLQRAQLPRLYEEYLQFYTQTRQVGHVQIYRVRGTLSALNDYLQNQGMELKDLDVLHMDAFLAERNRKYAPETRIHERSGLRGFLRYLYLERQIL

Mean predicted aligned error: 12.57 Å

Solvent-accessible surface area (backbone atoms only — not comparable to full-atom values): 11194 Å² total; per-residue (Å²): 113,69,68,60,54,51,51,56,49,52,52,49,40,54,74,40,61,55,55,69,69,59,52,51,56,41,50,56,52,52,50,52,48,50,53,50,33,61,76,66,69,53,52,77,87,50,56,80,32,73,68,47,48,47,53,48,48,68,71,67,68,50,89,60,49,69,56,46,52,51,55,51,54,48,53,38,38,76,70,67,74,43,91,72,63,92,71,72,61,70,87,55,100,59,70,56,67,71,69,65,52,77,62,62,68,72,59,49,54,47,54,52,50,49,40,72,75,63,73,54,46,58,60,55,56,50,51,38,48,56,51,50,53,53,49,50,51,50,30,59,74,71,75,47,57,81,68,73,65,49,70,66,59,51,50,50,52,49,54,65,65,43,72,83,55,56,72,73,56,49,53,55,51,52,53,40,48,52,53,48,55,48,41,36,36,74,78,59,66,59,94

Secondary structure (DSSP, 8-state):
-HHHHHHHHHHHHHHTT--HHHHHHHHHHHHHHHHHHHHTT--HHHHTSHHHHHHHHHHH--TTHHHHHHHHHHHHHHTTSS---TTSS---SSSHHHHHSPPPHHHHHHHHHHHHHH---HHHHHHHHHHHHHHHHHHHHHT--GGG--HHHHHHHHHHHHTTS-HHHHHHHHHHHHHHHHHHHHTT---

pLDDT: mean 82.37, std 11.76, range [39.97, 95.06]

Nearest PDB structures (foldseek):
  5hxy-assembly3_C  TM=4.958E-01  e=4.806E-01  Thermoplasma acidophilum DSM 1728
  5hxy-assembly5_E  TM=4.701E-01  e=3.948E-01  Thermoplasma acidophilum DSM 1728
  7ega-assembly1_R  TM=2.683E-01  e=5.898E+00  Homo sapiens

InterPro domains:
  IPR004107 Integrase, SAM-like, N-terminal [PF02899] (108-187)
  IPR010998 Integrase/recombinase, N-terminal [G3DSA:1.10.150.130] (96-191)
  IPR044068 Core-binding (CB) domain [PS51900] (101-185)

Organism: NCBI:txid555779